Protein AF-A0A349B1U9-F1 (afdb_monomer_lite)

pLDDT: mean 84.01, std 14.99, range [30.47, 98.0]

Radius of gyration: 27.76 Å; chains: 1; bounding box: 74×57×78 Å

Foldseek 3Di:
DQVVQDDPPPDPDGDDDDDDDPQQVVQVVQCVVCVVPPVSNVVDDGDDDDPPDDDDDPVNVVCVVPPDPDDDDDPDADDVLNLLVLLVAQAESVVSQCCVLVVDPHPPVVSVVRVVLSVLQVVVCVVVVQKDAAPAADPRHHRIDGDVVVSVVRNQQFPPLVLLVVVLVVDDLVDPCSLVVSLQLLLQGHDDLVVLQVLQLVLVLVVLLVVCVVVVHDPVVSVVVSVPTGADFPPPPVSVVSVVVVCVVVVSCPPDGTDGHQPLVVCVVVVDALVRSCVVSVVPVCSVVSLVRLVSSLVSLVPRNDPVSCDPVNVVSSVVSVVSSCVVPVPVVLVVVCVVVPPPDDSVVVVVVVVPDD

Secondary structure (DSSP, 8-state):
-GGGSS-TTT-SS-----PPPHHHHHHHHHHHHTTT-HHHHHT-PPPPPPTTPPP--HHHHHHHHHSPPPP--------HHHHHHHHHSSS-HHHHHHHHHHSSSS-HHHHHHHHHHHHHHHHHHHHTTSEEE-SS--TTS-SEEE-HHHHHHHTTS-TTHHHHHHHGGGS-TTSTTHHHHHHHHHHHHSPP-HHHHHHHHHHHHHHHHHHHHHTT--HHHHHHHHHH-----TTHHHHHHHHHHHHHH-GGGTT-------SHHHHHHTT--HHHHHHHHT-GGGHHHHHHHHHHHHHHHHHHS-GGG--HHHHHHHHHHHHHHHHH-HHHHHHHHHHHTTS---HHHHHHHTTS--

Sequence (358 aa):
MAGRAGRAGYDTAGLVIALAPEHVAENETAQAKAADDPKKKKKLKKSQPPKGFVHYDEETFTKLQEAKPEPLESSFRMTPGMLMQLLDRPGDAWAHGRSLLLDSHEPRSRQRRHVRSTIGLYKALRTAGVVRLLDEPDKYGRFVEVDHELQDDFALNQLLAPFLLHAVPLLDRDDEGYPYAVLALVEAVVDNPFPILMAQKDKLKDEAMAEMKAAGVEYEQRIEELDKIQYPQPMREQIYDVFDIWRVANPWIGDRNIAPKGVVRDLWDRAMDFPAFVRHYGIKRSEGLLLRYLSDVYKTMLRTVPDEAKTPEVIELQDWLGAVIRATDSSLLDEWTAMLAGGDADPASLAREVAEDP

Structure (mmCIF, N/CA/C/O backbone):
data_AF-A0A349B1U9-F1
#
_entry.id   AF-A0A349B1U9-F1
#
loop_
_atom_site.group_PDB
_atom_site.id
_atom_site.type_symbol
_atom_site.label_atom_id
_atom_site.label_alt_id
_atom_site.label_comp_id
_atom_site.label_asym_id
_atom_site.label_entity_id
_atom_site.label_seq_id
_atom_site.pdbx_PDB_ins_code
_atom_site.Cartn_x
_atom_site.Cartn_y
_atom_site.Cartn_z
_atom_site.occupancy
_atom_site.B_iso_or_equiv
_atom_site.auth_seq_id
_atom_site.auth_comp_id
_atom_site.auth_asym_id
_atom_site.auth_atom_id
_atom_site.pdbx_PDB_model_num
ATOM 1 N N . MET A 1 1 ? 6.152 2.882 27.186 1.00 74.06 1 MET A N 1
ATOM 2 C CA . MET A 1 1 ? 5.513 4.187 27.491 1.00 74.06 1 MET A CA 1
ATOM 3 C C . MET A 1 1 ? 5.651 4.559 28.968 1.00 74.06 1 MET A C 1
ATOM 5 O O . MET A 1 1 ? 6.282 5.568 29.248 1.00 74.06 1 MET A O 1
ATOM 9 N N . ALA A 1 2 ? 5.163 3.733 29.902 1.00 85.25 2 ALA A N 1
ATOM 10 C CA . ALA A 1 2 ? 5.177 4.012 31.348 1.00 85.25 2 ALA A CA 1
ATOM 11 C C . ALA A 1 2 ? 6.568 4.268 31.975 1.00 85.25 2 ALA A C 1
ATOM 13 O O . ALA A 1 2 ? 6.684 5.057 32.905 1.00 85.25 2 ALA A O 1
ATOM 14 N N . GLY A 1 3 ? 7.642 3.682 31.430 1.00 84.81 3 GLY A N 1
ATOM 15 C CA . GLY A 1 3 ? 9.009 3.863 31.949 1.00 84.81 3 GLY A CA 1
ATOM 16 C C . GLY A 1 3 ? 9.569 5.294 31.889 1.00 84.81 3 GLY A C 1
ATOM 17 O O . GLY A 1 3 ? 10.641 5.539 32.424 1.00 84.81 3 GLY A O 1
ATOM 18 N N . ARG A 1 4 ? 8.867 6.244 31.254 1.00 89.69 4 ARG A N 1
ATOM 19 C CA . ARG A 1 4 ? 9.257 7.667 31.191 1.00 89.69 4 ARG A CA 1
ATOM 20 C C . ARG A 1 4 ? 8.632 8.535 32.294 1.00 89.69 4 ARG A C 1
ATOM 22 O O . ARG A 1 4 ? 8.833 9.742 32.283 1.00 89.69 4 ARG A O 1
ATOM 29 N N . ALA A 1 5 ? 7.853 7.953 33.209 1.00 91.06 5 ALA A N 1
ATOM 30 C CA . ALA A 1 5 ? 7.069 8.709 34.190 1.00 91.06 5 ALA A CA 1
ATOM 31 C C . ALA A 1 5 ? 7.891 9.361 35.319 1.00 91.06 5 ALA A C 1
ATOM 33 O O . ALA A 1 5 ? 7.385 10.257 35.986 1.00 91.06 5 ALA A O 1
ATOM 34 N N . GLY A 1 6 ? 9.128 8.919 35.562 1.00 89.31 6 GLY A N 1
ATOM 35 C CA . GLY A 1 6 ? 10.003 9.497 36.586 1.00 89.31 6 GLY A CA 1
ATOM 36 C C . GLY A 1 6 ? 11.032 10.460 35.998 1.00 89.31 6 GLY A C 1
ATOM 37 O O . GLY A 1 6 ? 11.686 10.131 35.006 1.00 89.31 6 GLY A O 1
ATOM 38 N N . ARG A 1 7 ? 11.223 11.628 36.627 1.00 89.56 7 ARG A N 1
ATOM 39 C CA . ARG A 1 7 ? 12.297 12.568 36.268 1.00 89.56 7 ARG A CA 1
ATOM 40 C C . ARG A 1 7 ? 13.526 12.335 37.138 1.00 89.56 7 ARG A C 1
ATOM 42 O O . ARG A 1 7 ? 13.505 12.569 38.348 1.00 89.56 7 ARG A O 1
ATOM 49 N N . ALA A 1 8 ? 14.612 11.902 36.500 1.00 90.69 8 ALA A N 1
ATOM 50 C CA . ALA A 1 8 ? 15.884 11.654 37.168 1.00 90.69 8 ALA A CA 1
ATOM 51 C C . ALA A 1 8 ? 16.385 12.918 37.892 1.00 90.69 8 ALA A C 1
ATOM 53 O O . ALA A 1 8 ? 16.492 13.982 37.287 1.00 90.69 8 ALA A O 1
ATOM 54 N N . GLY A 1 9 ? 16.679 12.793 39.189 1.00 91.50 9 GLY A N 1
ATOM 55 C CA . GLY A 1 9 ? 17.189 13.883 40.029 1.00 91.50 9 GLY A CA 1
ATOM 56 C C . GLY A 1 9 ? 16.131 14.801 40.656 1.00 91.50 9 GLY A C 1
ATOM 57 O O . GLY A 1 9 ? 16.501 15.636 41.475 1.00 91.50 9 GLY A O 1
ATOM 58 N N . TYR A 1 10 ? 14.845 14.640 40.324 1.00 90.56 10 TYR A N 1
ATOM 59 C CA . TYR A 1 10 ? 13.757 15.476 40.858 1.00 90.56 10 TYR A CA 1
ATOM 60 C C . TYR A 1 10 ? 12.684 14.671 41.591 1.00 90.56 10 TYR A C 1
ATOM 62 O O . TYR A 1 10 ? 12.229 15.090 42.653 1.00 90.56 10 TYR A O 1
ATOM 70 N N . ASP A 1 11 ? 12.285 13.523 41.039 1.00 93.38 11 ASP A N 1
ATOM 71 C CA . ASP A 1 11 ? 11.199 12.717 41.592 1.00 93.38 11 ASP A CA 1
ATOM 72 C C . ASP A 1 11 ? 11.752 11.492 42.337 1.00 93.38 11 ASP A C 1
ATOM 74 O O . ASP A 1 11 ? 12.676 10.826 41.869 1.00 93.38 11 ASP A O 1
ATOM 78 N N . THR A 1 12 ? 11.157 11.160 43.486 1.00 91.44 12 THR A N 1
ATOM 79 C CA . THR A 1 12 ? 11.456 9.919 44.227 1.00 91.44 12 THR A CA 1
ATOM 80 C C . THR A 1 12 ? 10.737 8.702 43.642 1.00 91.44 12 THR A C 1
ATOM 82 O O . THR A 1 12 ? 11.201 7.576 43.809 1.00 91.44 12 THR A O 1
ATOM 85 N N . ALA A 1 13 ? 9.623 8.921 42.938 1.00 91.44 13 ALA A N 1
ATOM 86 C CA . ALA A 1 13 ? 8.872 7.912 42.201 1.00 91.44 13 ALA A CA 1
ATOM 87 C C . ALA A 1 13 ? 8.126 8.555 41.019 1.00 91.44 13 ALA A C 1
ATOM 89 O O . ALA A 1 13 ? 7.675 9.696 41.110 1.00 91.44 13 ALA A O 1
ATOM 90 N N . GLY A 1 14 ? 7.973 7.816 39.917 1.00 91.44 14 GLY A N 1
ATOM 91 C CA . GLY A 1 14 ? 7.120 8.213 38.794 1.00 91.44 14 GLY A CA 1
ATOM 92 C C . GLY A 1 14 ? 5.694 7.697 38.983 1.00 91.44 14 GLY A C 1
ATOM 93 O O . GLY A 1 14 ? 5.504 6.509 39.239 1.00 91.44 14 GLY A O 1
ATOM 94 N N . LEU A 1 15 ? 4.693 8.568 38.843 1.00 92.56 15 LEU A N 1
ATOM 95 C CA . LEU A 1 15 ? 3.284 8.177 38.915 1.00 92.56 15 LEU A CA 1
ATOM 96 C C . LEU A 1 15 ? 2.789 7.734 37.534 1.00 92.56 15 LEU A C 1
ATOM 98 O O . LEU A 1 15 ? 2.825 8.502 36.575 1.00 92.56 15 LEU A O 1
ATOM 102 N N . VAL A 1 16 ? 2.286 6.504 37.448 1.00 91.62 16 VAL A N 1
ATOM 103 C CA . VAL A 1 16 ? 1.634 5.963 36.252 1.00 91.62 16 VAL A CA 1
ATOM 104 C C . VAL A 1 16 ? 0.198 5.627 36.617 1.00 91.62 16 VAL A C 1
ATOM 106 O O . VAL A 1 16 ? -0.042 4.884 37.564 1.00 91.62 16 VAL A O 1
ATOM 109 N N . ILE A 1 17 ? -0.752 6.179 35.867 1.00 91.31 17 ILE A N 1
ATOM 110 C CA . ILE A 1 17 ? -2.181 5.935 36.062 1.00 91.31 17 ILE A CA 1
ATOM 111 C C . ILE A 1 17 ? -2.688 5.158 34.851 1.00 91.31 17 ILE A C 1
ATOM 113 O O . ILE A 1 17 ? -2.579 5.631 33.720 1.00 91.31 17 ILE A O 1
ATOM 117 N N . ALA A 1 18 ? -3.243 3.974 35.095 1.00 89.31 18 ALA A N 1
ATOM 118 C CA . ALA A 1 18 ? -4.001 3.213 34.112 1.00 89.31 18 ALA A CA 1
ATOM 119 C C . ALA A 1 18 ? -5.480 3.288 34.492 1.00 89.31 18 ALA A C 1
ATOM 121 O O . ALA A 1 18 ? -5.854 2.943 35.611 1.00 89.31 18 ALA A O 1
ATOM 122 N N . LEU A 1 19 ? -6.312 3.785 33.580 1.00 90.44 19 LEU A N 1
ATOM 123 C CA . LEU A 1 19 ? -7.743 3.935 33.820 1.00 90.44 19 LEU A CA 1
ATOM 124 C C . LEU A 1 19 ? -8.481 2.670 33.385 1.00 90.44 19 LEU A C 1
ATOM 126 O O . LEU A 1 19 ? -8.192 2.107 32.328 1.00 90.44 19 LEU A O 1
ATOM 130 N N . ALA A 1 20 ? -9.449 2.243 34.194 1.00 88.12 20 ALA A N 1
ATOM 131 C CA . ALA A 1 20 ? -10.397 1.217 33.787 1.00 88.12 20 ALA A CA 1
ATOM 132 C C . ALA A 1 20 ? -11.318 1.761 32.678 1.00 88.12 20 ALA A C 1
ATOM 134 O O . ALA A 1 20 ? -11.654 2.950 32.691 1.00 88.12 20 ALA A O 1
ATOM 135 N N . PRO A 1 21 ? -11.770 0.919 31.733 1.00 89.38 21 PRO A N 1
ATOM 136 C CA . PRO A 1 21 ? -12.794 1.318 30.779 1.00 89.38 21 PRO A CA 1
ATOM 137 C C . PRO A 1 21 ? -14.095 1.674 31.494 1.00 89.38 21 PRO A C 1
ATOM 139 O O . PRO A 1 21 ? -14.478 1.004 32.455 1.00 89.38 21 PRO A O 1
ATOM 142 N N . GLU A 1 22 ? -14.819 2.664 30.973 1.00 87.56 22 GLU A N 1
ATOM 143 C CA . GLU A 1 22 ? -16.076 3.139 31.569 1.00 87.56 22 GLU A CA 1
ATOM 144 C C . GLU A 1 22 ? -17.072 1.999 31.810 1.00 87.56 22 GLU A C 1
ATOM 146 O O . GLU A 1 22 ? -17.556 1.830 32.925 1.00 87.56 22 GLU A O 1
ATOM 151 N N . HIS A 1 23 ? -17.297 1.139 30.810 1.00 86.31 23 HIS A N 1
ATOM 152 C CA . HIS A 1 23 ? -18.225 0.012 30.936 1.00 86.31 23 HIS A CA 1
ATOM 153 C C . HIS A 1 23 ? -17.803 -0.997 32.020 1.00 86.31 23 HIS A C 1
ATOM 155 O O . HIS A 1 23 ? -18.666 -1.593 32.662 1.00 86.31 23 HIS A O 1
ATOM 161 N N . VAL A 1 24 ? -16.500 -1.194 32.258 1.00 85.81 24 VAL A N 1
ATOM 162 C CA . VAL A 1 24 ? -15.998 -2.076 33.327 1.00 85.81 24 VAL A CA 1
ATOM 163 C C . VAL A 1 24 ? -16.246 -1.432 34.690 1.00 85.81 24 VAL A C 1
ATOM 165 O O . VAL A 1 24 ? -16.861 -2.060 35.550 1.00 85.81 24 VAL A O 1
ATOM 168 N N . ALA A 1 25 ? -15.880 -0.158 34.853 1.00 86.06 25 ALA A N 1
ATOM 169 C CA . ALA A 1 25 ? -16.084 0.588 36.095 1.00 86.06 25 ALA A CA 1
ATOM 170 C C . ALA A 1 25 ? -17.577 0.714 36.470 1.00 86.06 25 ALA A C 1
ATOM 172 O O . ALA A 1 25 ? -17.963 0.531 37.631 1.00 86.06 25 ALA A O 1
ATOM 173 N N . GLU A 1 26 ? -18.444 0.974 35.487 1.00 86.38 26 GLU A N 1
ATOM 174 C CA . GLU A 1 26 ? -19.901 0.985 35.656 1.00 86.38 26 GLU A CA 1
ATOM 175 C C . GLU A 1 26 ? -20.423 -0.381 36.107 1.00 86.38 26 GLU A C 1
ATOM 177 O O . GLU A 1 26 ? -21.229 -0.468 37.039 1.00 86.38 26 GLU A O 1
ATOM 182 N N . ASN A 1 27 ? -19.944 -1.457 35.475 1.00 86.75 27 ASN A N 1
ATOM 183 C CA . ASN A 1 27 ? -20.344 -2.823 35.791 1.00 86.75 27 ASN A CA 1
ATOM 184 C C . ASN A 1 27 ? -19.909 -3.247 37.196 1.00 86.75 27 ASN A C 1
ATOM 186 O O . ASN A 1 27 ? -20.700 -3.878 37.898 1.00 86.75 27 ASN A O 1
ATOM 190 N N . GLU A 1 28 ? -18.694 -2.904 37.619 1.00 85.19 28 GLU A N 1
ATOM 191 C CA . GLU A 1 28 ? -18.197 -3.172 38.973 1.00 85.19 28 GLU A CA 1
ATOM 192 C C . GLU A 1 28 ? -18.989 -2.396 40.022 1.00 85.19 28 GLU A C 1
ATOM 194 O O . GLU A 1 28 ? -19.463 -2.975 41.001 1.00 85.19 28 GLU A O 1
ATOM 199 N N . THR A 1 29 ? -19.242 -1.108 39.777 1.00 85.56 29 THR A N 1
ATOM 200 C CA . THR A 1 29 ? -20.049 -0.269 40.674 1.00 85.56 29 THR A CA 1
ATOM 201 C C . THR A 1 29 ? -21.474 -0.812 40.810 1.00 85.56 29 THR A C 1
ATOM 203 O O . THR A 1 29 ? -22.033 -0.874 41.909 1.00 85.56 29 THR A O 1
ATOM 206 N N . ALA A 1 30 ? -22.082 -1.220 39.695 1.00 84.25 30 ALA A N 1
ATOM 207 C CA . ALA A 1 30 ? -23.423 -1.788 39.669 1.00 84.25 30 ALA A CA 1
ATOM 208 C C . ALA A 1 30 ? -23.482 -3.155 40.378 1.00 84.25 30 ALA A C 1
ATOM 210 O O . ALA A 1 30 ? -24.450 -3.438 41.088 1.00 84.25 30 ALA A O 1
ATOM 211 N N . GLN A 1 31 ? -22.439 -3.980 40.244 1.00 83.88 31 GLN A N 1
ATOM 212 C CA . GLN A 1 31 ? -22.320 -5.259 40.947 1.00 83.88 31 GLN A CA 1
ATOM 213 C C . GLN A 1 31 ? -22.112 -5.084 42.452 1.00 83.88 31 GLN A C 1
ATOM 215 O O . GLN A 1 31 ? -22.787 -5.767 43.221 1.00 83.88 31 GLN A O 1
ATOM 220 N N . ALA A 1 32 ? -21.254 -4.154 42.879 1.00 84.31 32 ALA A N 1
ATOM 221 C CA . ALA A 1 32 ? -21.026 -3.849 44.291 1.00 84.31 32 ALA A CA 1
ATOM 222 C C . ALA A 1 32 ? -22.321 -3.383 44.978 1.00 84.31 32 ALA A C 1
ATOM 224 O O . ALA A 1 32 ? -22.673 -3.876 46.045 1.00 84.31 32 ALA A O 1
ATOM 225 N N . LYS A 1 33 ? -23.105 -2.521 44.315 1.00 81.50 33 LYS A N 1
ATOM 226 C CA . LYS A 1 33 ? -24.422 -2.070 44.810 1.00 81.50 33 LYS A CA 1
ATOM 227 C C . LYS A 1 33 ? -25.483 -3.176 44.861 1.00 81.50 33 LYS A C 1
ATOM 229 O O . LYS A 1 33 ? -26.468 -3.046 45.584 1.00 81.50 33 LYS A O 1
ATOM 234 N N . ALA A 1 34 ? -25.325 -4.233 44.068 1.00 79.56 34 ALA A N 1
ATOM 235 C CA . ALA A 1 34 ? -26.245 -5.367 44.009 1.00 79.56 34 ALA A CA 1
ATOM 236 C C . ALA A 1 34 ? -25.761 -6.586 44.816 1.00 79.56 34 ALA A C 1
ATOM 238 O O . ALA A 1 34 ? -26.437 -7.616 44.805 1.00 79.56 34 ALA A O 1
ATOM 239 N N . ALA A 1 35 ? -24.610 -6.494 45.493 1.00 73.44 35 ALA A N 1
ATOM 240 C CA . ALA A 1 35 ? -23.984 -7.615 46.190 1.00 73.44 35 ALA A CA 1
ATOM 241 C C . ALA A 1 35 ? -24.839 -8.154 47.351 1.00 73.44 35 ALA A C 1
ATOM 243 O O . ALA A 1 35 ? -24.892 -9.370 47.535 1.00 73.44 35 ALA A O 1
ATOM 244 N N . ASP A 1 36 ? -25.570 -7.275 48.043 1.00 75.88 36 ASP A N 1
ATOM 245 C CA . ASP A 1 36 ? -26.401 -7.620 49.207 1.00 75.88 36 ASP A CA 1
ATOM 246 C C . ASP A 1 36 ? -27.789 -8.192 48.850 1.00 75.88 36 ASP A C 1
ATOM 248 O O . ASP A 1 36 ? -28.507 -8.668 49.729 1.00 75.88 36 ASP A O 1
ATOM 252 N N . ASP A 1 37 ? -28.197 -8.179 47.571 1.00 75.25 37 ASP A N 1
ATOM 253 C CA . ASP A 1 37 ? -29.519 -8.656 47.135 1.00 75.25 37 ASP A CA 1
ATOM 254 C C . ASP A 1 37 ? -29.417 -9.645 45.948 1.00 75.25 37 ASP A C 1
ATOM 256 O O . ASP A 1 37 ? -29.239 -9.239 44.789 1.00 75.25 37 ASP A O 1
ATOM 260 N N . PRO A 1 38 ? -29.614 -10.959 46.190 1.00 72.81 38 PRO A N 1
ATOM 261 C CA . PRO A 1 38 ? -29.537 -12.001 45.164 1.00 72.81 38 PRO A CA 1
ATOM 262 C C . PRO A 1 38 ? -30.495 -11.792 43.982 1.00 72.81 38 PRO A C 1
ATOM 264 O O . PRO A 1 38 ? -30.204 -12.224 42.861 1.00 72.81 38 PRO A O 1
ATOM 267 N N . LYS A 1 39 ? -31.643 -11.128 44.200 1.00 72.25 39 LYS A N 1
ATOM 268 C CA . LYS A 1 39 ? -32.619 -10.840 43.137 1.00 72.25 39 LYS A CA 1
ATOM 269 C C . LYS A 1 39 ? -32.166 -9.675 42.259 1.00 72.25 39 LYS A C 1
ATOM 271 O O . LYS A 1 39 ? -32.385 -9.728 41.048 1.00 72.25 39 LYS A O 1
ATOM 276 N N . LYS A 1 40 ? -31.511 -8.658 42.831 1.00 67.12 40 LYS A N 1
ATOM 277 C CA . LYS A 1 40 ? -30.912 -7.550 42.062 1.00 67.12 40 LYS A CA 1
ATOM 278 C C . LYS A 1 40 ? -29.700 -8.015 41.268 1.00 67.12 40 LYS A C 1
ATOM 280 O O . LYS A 1 40 ? -29.569 -7.643 40.106 1.00 67.12 40 LYS A O 1
ATOM 285 N N . LYS A 1 41 ? -28.888 -8.910 41.836 1.00 67.44 41 LYS A N 1
ATOM 286 C CA . LYS A 1 41 ? -27.722 -9.491 41.157 1.00 67.44 41 LYS A CA 1
ATOM 287 C C . LYS A 1 41 ? -28.103 -10.258 39.884 1.00 67.44 41 LYS A C 1
ATOM 289 O O . LYS A 1 41 ? -27.446 -10.101 38.861 1.00 67.44 41 LYS A O 1
ATOM 294 N N . LYS A 1 42 ? -29.210 -11.018 39.902 1.00 69.06 42 LYS A N 1
ATOM 295 C CA . LYS A 1 42 ? -29.731 -11.729 38.713 1.00 69.06 42 LYS A CA 1
ATOM 296 C C . LYS A 1 42 ? -30.336 -10.820 37.636 1.00 69.06 42 LYS A C 1
ATOM 298 O O . LYS A 1 42 ? -30.427 -11.243 36.490 1.00 69.06 42 LYS A O 1
ATOM 303 N N . LYS A 1 43 ? -30.778 -9.608 37.987 1.00 73.44 43 LYS A N 1
ATOM 304 C CA . LYS A 1 43 ? -31.408 -8.653 37.054 1.00 73.44 43 LYS A CA 1
ATOM 305 C C . LYS A 1 43 ? -30.452 -7.569 36.548 1.00 73.44 43 LYS A C 1
ATOM 307 O O . LYS A 1 43 ? -30.882 -6.682 35.813 1.00 73.44 43 LYS A O 1
ATOM 312 N N . LEU A 1 44 ? -29.181 -7.611 36.943 1.00 75.06 44 LEU A N 1
ATOM 313 C CA . LEU A 1 44 ? -28.209 -6.590 36.582 1.00 75.06 44 LEU A CA 1
ATOM 314 C C . LEU A 1 44 ? -27.857 -6.688 35.092 1.00 75.06 44 LEU A C 1
ATOM 316 O O . LEU A 1 44 ? -27.269 -7.672 34.643 1.00 75.06 44 LEU A O 1
ATOM 320 N N . LYS A 1 45 ? -28.209 -5.660 34.319 1.00 77.62 45 LYS A N 1
ATOM 321 C CA . LYS A 1 45 ? -27.823 -5.555 32.911 1.00 77.62 45 LYS A CA 1
ATOM 322 C C . LYS A 1 45 ? -26.434 -4.926 32.832 1.00 77.62 45 LYS A C 1
ATOM 324 O O . LYS A 1 45 ? -26.264 -3.786 33.252 1.00 77.62 45 LYS A O 1
ATOM 329 N N . LYS A 1 46 ? -25.457 -5.672 32.312 1.00 81.00 46 LYS A N 1
ATOM 330 C CA . LYS A 1 46 ? -24.088 -5.176 32.139 1.00 81.00 46 LYS A CA 1
ATOM 331 C C . LYS A 1 46 ? -24.016 -4.169 30.987 1.00 81.00 46 LYS A C 1
ATOM 333 O O . LYS A 1 46 ? -24.531 -4.450 29.901 1.00 81.00 46 LYS A O 1
ATOM 338 N N . SER A 1 47 ? -23.363 -3.038 31.239 1.00 83.00 47 SER A N 1
ATOM 339 C CA . SER A 1 47 ? -22.905 -2.085 30.230 1.00 83.00 47 SER A CA 1
ATOM 340 C C . SER A 1 47 ? -21.973 -2.813 29.260 1.00 83.00 47 SER A C 1
ATOM 342 O O . SER A 1 47 ? -21.132 -3.613 29.686 1.00 83.00 47 SER A O 1
ATOM 344 N N . GLN A 1 48 ? -22.194 -2.618 27.962 1.00 83.62 48 GLN A N 1
ATOM 345 C CA . GLN A 1 48 ? -21.455 -3.298 26.899 1.00 83.62 48 GLN A CA 1
ATOM 346 C C . GLN A 1 48 ? -20.355 -2.380 26.364 1.00 83.62 48 GLN A C 1
ATOM 348 O O . GLN A 1 48 ? -20.554 -1.164 26.319 1.00 83.62 48 GLN A O 1
ATOM 353 N N . PRO A 1 49 ? -19.215 -2.937 25.928 1.00 85.44 49 PRO A N 1
ATOM 354 C CA . PRO A 1 49 ? -18.178 -2.144 25.292 1.00 85.44 49 PRO A CA 1
ATOM 355 C C . PRO A 1 49 ? -18.679 -1.509 23.977 1.00 85.44 49 PRO A C 1
ATOM 357 O O . PRO A 1 49 ? -19.551 -2.075 23.307 1.00 85.44 49 PRO A O 1
ATOM 360 N N . PRO A 1 50 ? -18.117 -0.357 23.565 1.00 85.12 50 PRO A N 1
ATOM 361 C CA . PRO A 1 50 ? -18.348 0.210 22.238 1.00 85.12 50 PRO A CA 1
ATOM 362 C C . PRO A 1 50 ? -18.007 -0.783 21.115 1.00 85.12 50 PRO A C 1
ATOM 364 O O . PRO A 1 50 ? -17.153 -1.659 21.273 1.00 85.12 50 PRO A O 1
ATOM 367 N N . LYS A 1 51 ? -18.635 -0.635 19.941 1.00 73.94 51 LYS A N 1
ATOM 368 C CA . LYS A 1 51 ? -18.281 -1.451 18.766 1.00 73.94 51 LYS A CA 1
ATOM 369 C C . LYS A 1 51 ? -16.807 -1.244 18.394 1.00 73.94 51 LYS A C 1
ATOM 371 O O . LYS A 1 51 ? -16.351 -0.109 18.315 1.00 73.94 51 LYS A O 1
ATOM 376 N N . GLY A 1 52 ? -16.084 -2.342 18.154 1.00 77.56 52 GLY A N 1
ATOM 377 C CA . GLY A 1 52 ? -14.656 -2.319 17.809 1.00 77.56 52 GLY A CA 1
ATOM 378 C C . GLY A 1 52 ? -13.708 -2.093 18.995 1.00 77.56 52 GLY A C 1
ATOM 379 O O . GLY A 1 52 ? -12.514 -1.895 18.782 1.00 77.56 52 GLY A O 1
ATOM 380 N N . PHE A 1 53 ? -14.207 -2.114 20.236 1.00 82.44 53 PHE A N 1
ATOM 381 C CA . PHE A 1 53 ? -13.369 -1.972 21.424 1.00 82.44 53 PHE A CA 1
ATOM 382 C C . PHE A 1 53 ? -12.423 -3.171 21.580 1.00 82.44 53 PHE A C 1
ATOM 384 O O . PHE A 1 53 ? -12.860 -4.322 21.628 1.00 82.44 53 PHE A O 1
ATOM 391 N N . VAL A 1 54 ? -11.123 -2.894 21.687 1.00 81.50 54 VAL A N 1
ATOM 392 C CA . VAL A 1 54 ? -10.122 -3.912 22.017 1.00 81.50 54 VAL A CA 1
ATOM 393 C C . VAL A 1 54 ? -10.294 -4.283 23.483 1.00 81.50 54 VAL A C 1
ATOM 395 O O . VAL A 1 54 ? -10.220 -3.414 24.348 1.00 81.50 54 VAL A O 1
ATOM 398 N N . HIS A 1 55 ? -10.534 -5.565 23.755 1.00 84.19 55 HIS A N 1
ATOM 399 C CA . HIS A 1 55 ? -10.762 -6.060 25.108 1.00 84.19 55 HIS A CA 1
ATOM 400 C C . HIS A 1 55 ? -9.637 -5.638 26.066 1.00 84.19 55 HIS A C 1
ATOM 402 O O . HIS A 1 55 ? -8.460 -5.888 25.803 1.00 84.19 55 HIS A O 1
ATOM 408 N N . TYR A 1 56 ? -10.016 -5.016 27.180 1.00 85.06 56 TYR A N 1
ATOM 409 C CA . TYR A 1 56 ? -9.112 -4.590 28.240 1.00 85.06 56 TYR A CA 1
ATOM 410 C C . TYR A 1 56 ? -9.860 -4.625 29.572 1.00 85.06 56 TYR A C 1
ATOM 412 O O . TYR A 1 56 ? -10.896 -3.983 29.730 1.00 85.06 56 TYR A O 1
ATOM 420 N N . ASP A 1 57 ? -9.326 -5.382 30.517 1.00 86.69 57 ASP A N 1
ATOM 421 C CA . ASP A 1 57 ? -9.831 -5.566 31.873 1.00 86.69 57 ASP A CA 1
ATOM 422 C C . ASP A 1 57 ? -8.651 -5.741 32.842 1.00 86.69 57 ASP A C 1
ATOM 424 O O . ASP A 1 57 ? -7.486 -5.664 32.439 1.00 86.69 57 ASP A O 1
ATOM 428 N N . GLU A 1 58 ? -8.940 -5.961 34.125 1.00 86.88 58 GLU A N 1
ATOM 429 C CA . GLU A 1 58 ? -7.909 -6.156 35.149 1.00 86.88 58 GLU A CA 1
ATOM 430 C C . GLU A 1 58 ? -6.993 -7.347 34.825 1.00 86.88 58 GLU A C 1
ATOM 432 O O . GLU A 1 58 ? -5.775 -7.236 34.939 1.00 86.88 58 GLU A O 1
ATOM 437 N N . GLU A 1 59 ? -7.546 -8.461 34.335 1.00 87.56 59 GLU A N 1
ATOM 438 C CA . GLU A 1 59 ? -6.755 -9.645 33.984 1.00 87.56 59 GLU A CA 1
ATOM 439 C C . GLU A 1 59 ? -5.786 -9.357 32.827 1.00 87.56 59 GLU A C 1
ATOM 441 O O . GLU A 1 59 ? -4.606 -9.718 32.879 1.00 87.56 59 GLU A O 1
ATOM 446 N N . THR A 1 60 ? -6.262 -8.669 31.787 1.00 88.31 60 THR A N 1
ATOM 447 C CA . THR A 1 60 ? -5.439 -8.232 30.655 1.00 88.31 60 THR A CA 1
ATOM 448 C C . THR A 1 60 ? -4.363 -7.250 31.117 1.00 88.31 60 THR A C 1
ATOM 450 O O . THR A 1 60 ? -3.215 -7.343 30.684 1.00 88.31 60 THR A O 1
ATOM 453 N N . PHE A 1 61 ? -4.700 -6.330 32.022 1.00 91.00 61 PHE A N 1
ATOM 454 C CA . PHE A 1 61 ? -3.753 -5.365 32.571 1.00 91.00 61 PHE A CA 1
ATOM 455 C C . PHE A 1 61 ? -2.644 -6.037 33.388 1.00 91.00 61 PHE A C 1
ATOM 457 O O . PHE A 1 61 ? -1.470 -5.748 33.155 1.00 91.00 61 PHE A O 1
ATOM 464 N N . THR A 1 62 ? -2.984 -6.978 34.273 1.00 91.69 62 THR A N 1
ATOM 465 C CA . THR A 1 62 ? -1.999 -7.762 35.035 1.00 91.69 62 THR A CA 1
ATOM 466 C C . THR A 1 62 ? -1.085 -8.544 34.099 1.00 91.69 62 THR A C 1
ATOM 468 O O . THR A 1 62 ? 0.136 -8.472 34.229 1.00 91.69 62 THR A O 1
ATOM 471 N N . LYS A 1 63 ? -1.646 -9.191 33.067 1.00 90.81 63 LYS A N 1
ATOM 472 C CA . LYS A 1 63 ? -0.852 -9.866 32.029 1.00 90.81 63 LYS A CA 1
ATOM 473 C C . LYS A 1 63 ? 0.128 -8.918 31.340 1.00 90.81 63 LYS A C 1
ATOM 475 O O . LYS A 1 63 ? 1.272 -9.298 31.133 1.00 90.81 63 LYS A O 1
ATOM 480 N N . LEU A 1 64 ? -0.283 -7.695 31.003 1.00 89.75 64 LEU A N 1
ATOM 481 C CA . LEU A 1 64 ? 0.592 -6.706 30.359 1.00 89.75 64 LEU A CA 1
ATOM 482 C C . LEU A 1 64 ? 1.710 -6.195 31.281 1.00 89.75 64 LEU A C 1
ATOM 484 O O . LEU A 1 64 ? 2.780 -5.848 30.786 1.00 89.75 64 LEU A O 1
ATOM 488 N N . GLN A 1 65 ? 1.481 -6.140 32.596 1.00 90.75 65 GLN A N 1
ATOM 489 C CA . GLN A 1 65 ? 2.517 -5.771 33.566 1.00 90.75 65 GLN A CA 1
ATOM 490 C C . GLN A 1 65 ? 3.536 -6.889 33.792 1.00 90.75 65 GLN A C 1
ATOM 492 O O . GLN A 1 65 ? 4.732 -6.622 33.895 1.00 90.75 65 GLN A O 1
ATOM 497 N N . GLU A 1 66 ? 3.058 -8.130 33.893 1.00 93.12 66 GLU A N 1
ATOM 498 C CA . GLU A 1 66 ? 3.878 -9.298 34.227 1.00 93.12 66 GLU A CA 1
ATOM 499 C C . GLU A 1 66 ? 4.526 -9.952 33.001 1.00 93.12 66 GLU A C 1
ATOM 501 O O . GLU A 1 66 ? 5.467 -10.741 33.138 1.00 93.12 66 GLU A O 1
ATOM 506 N N . ALA A 1 67 ? 4.033 -9.645 31.797 1.00 93.00 67 ALA A N 1
ATOM 507 C CA . ALA A 1 67 ? 4.568 -10.177 30.556 1.00 93.00 67 ALA A CA 1
ATOM 508 C C . ALA A 1 67 ? 6.066 -9.887 30.439 1.00 93.00 67 ALA A C 1
ATOM 510 O O . ALA A 1 67 ? 6.542 -8.760 30.604 1.00 93.00 67 ALA A O 1
ATOM 511 N N . LYS A 1 68 ? 6.824 -10.930 30.093 1.00 92.62 68 LYS A N 1
ATOM 512 C CA . LYS A 1 68 ? 8.232 -10.762 29.745 1.00 92.62 68 LYS A CA 1
ATOM 513 C C . LYS A 1 68 ? 8.320 -9.908 28.477 1.00 92.62 68 LYS A C 1
ATOM 515 O O . LYS A 1 68 ? 7.589 -10.199 27.529 1.00 92.62 68 LYS A O 1
ATOM 520 N N . PRO A 1 69 ? 9.212 -8.902 28.434 1.00 91.44 69 PRO A N 1
ATOM 521 C CA . PRO A 1 69 ? 9.475 -8.162 27.210 1.00 91.44 69 PRO A CA 1
ATOM 522 C C . PRO A 1 69 ? 9.792 -9.108 26.052 1.00 91.44 69 PRO A C 1
ATOM 524 O O . PRO A 1 69 ? 10.488 -10.112 26.235 1.00 91.44 69 PRO A O 1
ATOM 527 N N . GLU A 1 70 ? 9.273 -8.780 24.874 1.00 89.88 70 GLU A N 1
ATOM 528 C CA . GLU A 1 70 ? 9.494 -9.576 23.672 1.00 89.88 70 GLU A CA 1
ATOM 529 C C . GLU A 1 70 ? 10.992 -9.636 23.331 1.00 89.88 70 GLU A C 1
ATOM 531 O O . GLU A 1 70 ? 11.704 -8.631 23.466 1.00 89.88 70 GLU A O 1
ATOM 536 N N . PRO A 1 71 ? 11.504 -10.807 22.912 1.00 90.00 71 PRO A N 1
ATOM 537 C CA . PRO A 1 71 ? 12.883 -10.921 22.473 1.00 90.00 71 PRO A CA 1
ATOM 538 C C . PRO A 1 71 ? 13.092 -10.133 21.178 1.00 90.00 71 PRO A C 1
ATOM 540 O O . PRO A 1 71 ? 12.197 -10.010 20.344 1.00 90.00 71 PRO A O 1
ATOM 543 N N . LEU A 1 72 ? 14.311 -9.633 20.979 1.00 91.00 72 LEU A N 1
ATOM 544 C CA . LEU A 1 72 ? 14.678 -9.015 19.711 1.00 91.00 72 LEU A CA 1
ATOM 545 C C . LEU A 1 72 ? 14.782 -10.094 18.633 1.00 91.00 72 LEU A C 1
ATOM 547 O O . LEU A 1 72 ? 15.693 -10.923 18.655 1.00 91.00 72 LEU A O 1
ATOM 551 N N . GLU A 1 73 ? 13.864 -10.061 17.675 1.00 89.12 73 GLU A N 1
ATOM 552 C CA . GLU A 1 73 ? 13.929 -10.900 16.487 1.00 89.12 73 GLU A CA 1
ATOM 553 C C . GLU A 1 73 ? 14.477 -10.115 15.296 1.00 89.12 73 GLU A C 1
ATOM 555 O O . GLU A 1 73 ? 14.149 -8.947 15.080 1.00 89.12 73 GLU A O 1
ATOM 560 N N . SER A 1 74 ? 15.314 -10.771 14.488 1.00 91.31 74 SER A N 1
ATOM 561 C CA . SER A 1 74 ? 15.730 -10.194 13.213 1.00 91.31 74 SER A CA 1
ATOM 562 C C . SER A 1 74 ? 14.527 -10.093 12.275 1.00 91.31 74 SER A C 1
ATOM 564 O O . SER A 1 74 ? 13.784 -11.062 12.101 1.00 91.31 74 SER A O 1
ATOM 566 N N . SER A 1 75 ? 14.347 -8.919 11.676 1.00 86.00 75 SER A N 1
ATOM 567 C CA . SER A 1 75 ? 13.370 -8.635 10.622 1.00 86.00 75 SER A CA 1
ATOM 568 C C . SER A 1 75 ? 14.053 -8.432 9.264 1.00 86.00 75 SER A C 1
ATOM 570 O O . SER A 1 75 ? 13.502 -7.772 8.380 1.00 86.00 75 SER A O 1
ATOM 572 N N . PHE A 1 76 ? 15.268 -8.972 9.099 1.00 88.94 76 PHE A N 1
ATOM 573 C CA . PHE A 1 76 ? 16.085 -8.744 7.916 1.00 88.94 76 PHE A CA 1
ATOM 574 C C . PHE A 1 76 ? 15.388 -9.272 6.660 1.00 88.94 76 PHE A C 1
ATOM 576 O O . PHE A 1 76 ? 14.830 -10.370 6.620 1.00 88.94 76 PHE A O 1
ATOM 583 N N . ARG A 1 77 ? 15.421 -8.471 5.595 1.00 80.94 77 ARG A N 1
ATOM 584 C CA . ARG A 1 77 ? 14.885 -8.839 4.285 1.00 80.94 77 ARG A CA 1
ATOM 585 C C . ARG A 1 77 ? 15.805 -8.285 3.215 1.00 80.94 77 ARG A C 1
ATOM 587 O O . ARG A 1 77 ? 16.010 -7.079 3.152 1.00 80.94 77 ARG A O 1
ATOM 594 N N . MET A 1 78 ? 16.308 -9.162 2.347 1.00 78.44 78 MET A N 1
ATOM 595 C CA . MET A 1 78 ? 16.962 -8.716 1.122 1.00 78.44 78 MET A CA 1
ATOM 596 C C . MET A 1 78 ? 15.906 -8.082 0.219 1.00 78.44 78 MET A C 1
ATOM 598 O O . MET A 1 78 ? 15.003 -8.772 -0.265 1.00 78.44 78 MET A O 1
ATOM 602 N N . THR A 1 79 ? 16.010 -6.774 0.010 1.00 72.44 79 THR A N 1
ATOM 603 C CA . THR A 1 79 ? 15.201 -6.076 -0.984 1.00 72.44 79 THR A CA 1
ATOM 604 C C . THR A 1 79 ? 15.957 -6.005 -2.309 1.00 72.44 79 THR A C 1
ATOM 606 O O . THR A 1 79 ? 17.182 -6.107 -2.341 1.00 72.44 79 THR A O 1
ATOM 609 N N . PRO A 1 80 ? 15.254 -5.816 -3.426 1.00 68.31 80 PRO A N 1
ATOM 610 C CA . PRO A 1 80 ? 15.927 -5.656 -4.707 1.00 68.31 80 PRO A CA 1
ATOM 611 C C . PRO A 1 80 ? 16.730 -4.378 -4.835 1.00 68.31 80 PRO A C 1
ATOM 613 O O . PRO A 1 80 ? 17.846 -4.461 -5.319 1.00 68.31 80 PRO A O 1
ATOM 616 N N . GLY A 1 81 ? 16.261 -3.254 -4.288 1.00 70.94 81 GLY A N 1
ATOM 617 C CA . GLY A 1 81 ? 17.093 -2.053 -4.175 1.00 70.94 81 GLY A CA 1
ATOM 618 C C . GLY A 1 81 ? 18.392 -2.317 -3.403 1.00 70.94 81 GLY A C 1
ATOM 619 O O . GLY A 1 81 ? 19.460 -1.915 -3.853 1.00 70.94 81 GLY A O 1
ATOM 620 N N . MET A 1 82 ? 18.336 -3.081 -2.302 1.00 80.06 82 MET A N 1
ATOM 621 C CA . MET A 1 82 ? 19.547 -3.509 -1.588 1.00 80.06 82 MET A CA 1
ATOM 622 C C . MET A 1 82 ? 20.450 -4.386 -2.454 1.00 80.06 82 MET A C 1
ATOM 624 O O . MET A 1 82 ? 21.661 -4.198 -2.426 1.00 80.06 82 MET A O 1
ATOM 628 N N . LEU A 1 83 ? 19.892 -5.329 -3.222 1.00 83.94 83 LEU A N 1
ATOM 629 C CA . LEU A 1 83 ? 20.687 -6.135 -4.145 1.00 83.94 83 LEU A CA 1
ATOM 630 C C . LEU A 1 83 ? 21.345 -5.258 -5.218 1.00 83.94 83 LEU A C 1
ATOM 632 O O . LEU A 1 83 ? 22.533 -5.422 -5.449 1.00 83.94 83 LEU A O 1
ATOM 636 N N . MET A 1 84 ? 20.625 -4.311 -5.820 1.00 79.88 84 MET A N 1
ATOM 637 C CA . MET A 1 84 ? 21.183 -3.395 -6.822 1.00 79.88 84 MET A CA 1
ATOM 638 C C . MET A 1 84 ? 22.344 -2.581 -6.246 1.00 79.88 84 MET A C 1
ATOM 640 O O . MET A 1 84 ? 23.431 -2.595 -6.809 1.00 79.88 84 MET A O 1
ATOM 644 N N . GLN A 1 85 ? 22.166 -1.983 -5.064 1.00 83.06 85 GLN A N 1
ATOM 645 C CA . GLN A 1 85 ? 23.240 -1.265 -4.362 1.00 83.06 85 GLN A CA 1
ATOM 646 C C . GLN A 1 85 ? 24.442 -2.169 -4.045 1.00 83.06 85 GLN A C 1
ATOM 648 O O . GLN A 1 85 ? 25.589 -1.729 -4.061 1.00 83.06 85 GLN A O 1
ATOM 653 N N . LEU A 1 86 ? 24.190 -3.443 -3.740 1.00 89.25 86 LEU A N 1
ATOM 654 C CA . LEU A 1 86 ? 25.233 -4.422 -3.449 1.00 89.25 86 LEU A CA 1
ATOM 655 C C . LEU A 1 86 ? 26.025 -4.824 -4.698 1.00 89.25 86 LEU A C 1
ATOM 657 O O . LEU A 1 86 ? 27.227 -5.061 -4.591 1.00 89.25 86 LEU A O 1
ATOM 661 N N . LEU A 1 87 ? 25.345 -4.920 -5.845 1.00 88.12 87 LEU A N 1
ATOM 662 C CA . LEU A 1 87 ? 25.943 -5.200 -7.151 1.00 88.12 87 LEU A CA 1
ATOM 663 C C . LEU A 1 87 ? 26.736 -3.993 -7.670 1.00 88.12 87 LEU A C 1
ATOM 665 O O . LEU A 1 87 ? 27.805 -4.175 -8.240 1.00 88.12 87 LEU A O 1
ATOM 669 N N . ASP A 1 88 ? 26.244 -2.779 -7.419 1.00 86.69 88 ASP A N 1
ATOM 670 C CA . ASP A 1 88 ? 26.869 -1.526 -7.854 1.00 86.69 88 ASP A CA 1
ATOM 671 C C . ASP A 1 88 ? 28.096 -1.132 -7.002 1.00 86.69 88 ASP A C 1
ATOM 673 O O . ASP A 1 88 ? 28.949 -0.341 -7.416 1.00 86.69 88 ASP A O 1
ATOM 677 N N . ARG A 1 89 ? 28.237 -1.727 -5.810 1.00 90.25 89 ARG A N 1
ATOM 678 C CA . ARG A 1 89 ? 29.360 -1.488 -4.895 1.00 90.25 89 ARG A CA 1
ATOM 679 C C . ARG A 1 89 ? 30.702 -1.930 -5.514 1.00 90.25 89 ARG A C 1
ATOM 681 O O . ARG A 1 89 ? 30.808 -3.081 -5.934 1.00 90.25 89 ARG A O 1
ATOM 688 N N . PRO A 1 90 ? 31.766 -1.097 -5.464 1.00 92.06 90 PRO A N 1
ATOM 689 C CA . PRO A 1 90 ? 33.102 -1.467 -5.941 1.00 92.06 90 PRO A CA 1
ATOM 690 C C . PRO A 1 90 ? 33.631 -2.766 -5.319 1.00 92.06 90 PRO A C 1
ATOM 692 O O . PRO A 1 90 ? 33.588 -2.919 -4.096 1.00 92.06 90 PRO A O 1
ATOM 695 N N . GLY A 1 91 ? 34.180 -3.659 -6.147 1.00 90.12 91 GLY A N 1
ATOM 696 C CA . GLY A 1 91 ? 34.736 -4.954 -5.749 1.00 90.12 91 GLY A CA 1
ATOM 697 C C . GLY A 1 91 ? 33.833 -6.160 -6.041 1.00 90.12 91 GLY A C 1
ATOM 698 O O . GLY A 1 91 ? 32.929 -6.113 -6.873 1.00 90.12 91 GLY A O 1
ATOM 699 N N . ASP A 1 92 ? 34.097 -7.272 -5.350 1.00 89.38 92 ASP A N 1
ATOM 700 C CA . ASP A 1 92 ? 33.405 -8.543 -5.587 1.00 89.38 92 ASP A CA 1
ATOM 701 C C . ASP A 1 92 ? 32.000 -8.566 -4.955 1.00 89.38 92 ASP A C 1
ATOM 703 O O . ASP A 1 92 ? 31.820 -8.789 -3.751 1.00 89.38 92 ASP A O 1
ATOM 707 N N . ALA A 1 93 ? 30.986 -8.397 -5.804 1.00 89.31 93 ALA A N 1
ATOM 708 C CA . ALA A 1 93 ? 29.578 -8.450 -5.430 1.00 89.31 93 ALA A CA 1
ATOM 709 C C . ALA A 1 93 ? 29.165 -9.777 -4.762 1.00 89.31 93 ALA A C 1
ATOM 711 O O . ALA A 1 93 ? 28.298 -9.784 -3.880 1.00 89.31 93 ALA A O 1
ATOM 712 N N . TRP A 1 94 ? 29.793 -10.904 -5.121 1.00 88.25 94 TRP A N 1
ATOM 713 C CA . TRP A 1 94 ? 29.514 -12.191 -4.484 1.00 88.25 94 TRP A CA 1
ATOM 714 C C . TRP A 1 94 ? 30.005 -12.211 -3.038 1.00 88.25 94 TRP A C 1
ATOM 716 O O . TRP A 1 94 ? 29.266 -12.625 -2.139 1.00 88.25 94 TRP A O 1
ATOM 726 N N . ALA A 1 95 ? 31.224 -11.725 -2.791 1.00 91.31 95 ALA A N 1
ATOM 727 C CA . ALA A 1 95 ? 31.765 -11.602 -1.442 1.00 91.31 95 ALA A CA 1
ATOM 728 C C . ALA A 1 95 ? 30.894 -10.682 -0.570 1.00 91.31 95 ALA A C 1
ATOM 730 O O . ALA A 1 95 ? 30.565 -11.043 0.566 1.00 91.31 95 ALA A O 1
ATOM 731 N N . HIS A 1 96 ? 30.445 -9.546 -1.118 1.00 92.69 96 HIS A N 1
ATOM 732 C CA . HIS A 1 96 ? 29.531 -8.633 -0.429 1.00 92.69 96 HIS A CA 1
ATOM 733 C C . HIS A 1 96 ? 28.198 -9.304 -0.073 1.00 92.69 96 HIS A C 1
ATOM 735 O O . HIS A 1 96 ? 27.769 -9.260 1.083 1.00 92.69 96 HIS A O 1
ATOM 741 N N . GLY A 1 97 ? 27.564 -9.974 -1.042 1.00 92.50 97 GLY A N 1
ATOM 742 C CA . GLY A 1 97 ? 26.313 -10.705 -0.834 1.00 92.50 97 GLY A CA 1
ATOM 743 C C . GLY A 1 97 ? 26.441 -11.822 0.186 1.00 92.50 97 GLY A C 1
ATOM 744 O O . GLY A 1 97 ? 25.585 -11.968 1.061 1.00 92.50 97 GLY A O 1
ATOM 745 N N . ARG A 1 98 ? 27.537 -12.579 0.127 1.00 93.00 98 ARG A N 1
ATOM 746 C CA . ARG A 1 98 ? 27.820 -13.648 1.081 1.00 93.00 98 ARG A CA 1
ATOM 747 C C . ARG A 1 98 ? 27.935 -13.111 2.504 1.00 93.00 98 ARG A C 1
ATOM 749 O O . ARG A 1 98 ? 27.307 -13.688 3.387 1.00 93.00 98 ARG A O 1
ATOM 756 N N . SER A 1 99 ? 28.703 -12.043 2.720 1.00 93.50 99 SER A N 1
ATOM 757 C CA . SER A 1 99 ? 28.856 -11.455 4.056 1.00 93.50 99 SER A CA 1
ATOM 758 C C . SER A 1 99 ? 27.521 -10.922 4.580 1.00 93.50 99 SER A C 1
ATOM 760 O O . SER A 1 99 ? 27.067 -11.344 5.639 1.00 93.50 99 SER A O 1
ATOM 762 N N . LEU A 1 100 ? 26.805 -10.114 3.790 1.00 94.06 100 LEU A N 1
ATOM 763 C CA . LEU A 1 100 ? 25.525 -9.534 4.209 1.00 94.06 100 LEU A CA 1
ATOM 764 C C . LEU A 1 100 ? 24.479 -10.599 4.583 1.00 94.06 100 LEU A C 1
ATOM 766 O O . LEU A 1 100 ? 23.747 -10.447 5.560 1.00 94.06 100 LEU A O 1
ATOM 770 N N . LEU A 1 101 ? 24.396 -11.686 3.813 1.00 94.50 101 LEU A N 1
ATOM 771 C CA . LEU A 1 101 ? 23.388 -12.725 4.021 1.00 94.50 101 LEU A CA 1
ATOM 772 C C . LEU A 1 101 ? 23.756 -13.702 5.142 1.00 94.50 101 LEU A C 1
ATOM 774 O O . LEU A 1 101 ? 22.879 -14.107 5.909 1.00 94.50 101 LEU A O 1
ATOM 778 N N . LEU A 1 102 ? 25.024 -14.111 5.231 1.00 94.38 102 LEU A N 1
ATOM 779 C CA . LEU A 1 102 ? 25.454 -15.175 6.146 1.00 94.38 102 LEU A CA 1
ATOM 780 C C . LEU A 1 102 ? 25.913 -14.667 7.514 1.00 94.38 102 LEU A C 1
ATOM 782 O O . LEU A 1 102 ? 25.840 -15.440 8.472 1.00 94.38 102 LEU A O 1
ATOM 786 N N . ASP A 1 103 ? 26.313 -13.399 7.609 1.00 93.88 103 ASP A N 1
ATOM 787 C CA . ASP A 1 103 ? 26.714 -12.755 8.865 1.00 93.88 103 ASP A CA 1
ATOM 788 C C . ASP A 1 103 ? 25.530 -12.017 9.533 1.00 93.88 103 ASP A C 1
ATOM 790 O O . ASP A 1 103 ? 25.690 -11.330 10.541 1.00 93.88 103 ASP A O 1
ATOM 794 N N . SER A 1 104 ? 24.315 -12.168 8.988 1.00 91.00 104 SER A N 1
ATOM 795 C CA . SER A 1 104 ? 23.078 -11.625 9.559 1.00 91.00 104 SER A CA 1
ATOM 796 C C . SER A 1 104 ? 22.647 -12.361 10.837 1.00 91.00 104 SER A C 1
ATOM 798 O O . SER A 1 104 ? 22.907 -13.553 11.011 1.00 91.00 104 SER A O 1
ATOM 800 N N . HIS A 1 105 ? 21.890 -11.675 11.703 1.00 93.44 105 HIS A N 1
ATOM 801 C CA . HIS A 1 105 ? 21.310 -12.228 12.943 1.00 93.44 105 HIS A CA 1
ATOM 802 C C . HIS A 1 105 ? 20.125 -13.186 12.701 1.00 93.44 105 HIS A C 1
ATOM 804 O O . HIS A 1 105 ? 19.413 -13.573 13.628 1.00 93.44 105 HIS A O 1
ATOM 810 N N . GLU A 1 106 ? 19.885 -13.554 11.446 1.00 93.75 106 GLU A N 1
ATOM 811 C CA . GLU A 1 106 ? 18.862 -14.505 11.042 1.00 93.75 106 GLU A CA 1
ATOM 812 C C . GLU A 1 106 ? 19.263 -15.940 11.437 1.00 93.75 106 GLU A C 1
ATOM 814 O O . GLU A 1 106 ? 20.423 -16.333 11.273 1.00 93.75 106 GLU A O 1
ATOM 819 N N . PRO A 1 107 ? 18.329 -16.791 11.899 1.00 92.94 107 PRO A N 1
ATOM 820 C CA . PRO A 1 107 ? 18.607 -18.208 12.082 1.00 92.94 107 PRO A CA 1
ATOM 821 C C . PRO A 1 107 ? 18.983 -18.862 10.747 1.00 92.94 107 PRO A C 1
ATOM 823 O O . PRO A 1 107 ? 18.523 -18.463 9.674 1.00 92.94 107 PRO A O 1
ATOM 826 N N . ARG A 1 108 ? 19.775 -19.941 10.803 1.00 93.75 108 ARG A N 1
ATOM 827 C CA . ARG A 1 108 ? 20.313 -20.622 9.607 1.00 93.75 108 ARG A CA 1
ATOM 828 C C . ARG A 1 108 ? 19.256 -20.995 8.562 1.00 93.75 108 ARG A C 1
ATOM 830 O O . ARG A 1 108 ? 19.543 -20.946 7.367 1.00 93.75 108 ARG A O 1
ATOM 837 N N . SER A 1 109 ? 18.046 -21.364 8.982 1.00 93.19 109 SER A N 1
ATOM 838 C CA . SER A 1 109 ? 16.934 -21.662 8.071 1.00 93.19 109 SER A CA 1
ATOM 839 C C . SER A 1 109 ? 16.501 -20.434 7.259 1.00 93.19 109 SER A C 1
ATOM 841 O O . SER A 1 109 ? 16.339 -20.538 6.041 1.00 93.19 109 SER A O 1
ATOM 843 N N . ARG A 1 110 ? 16.380 -19.265 7.901 1.00 90.75 110 ARG A N 1
ATOM 844 C CA . ARG A 1 110 ? 16.036 -17.996 7.247 1.00 90.75 110 ARG A CA 1
ATOM 845 C C . ARG A 1 110 ? 17.184 -17.465 6.392 1.00 90.75 110 ARG A C 1
ATOM 847 O O . ARG A 1 110 ? 16.937 -17.113 5.243 1.00 90.75 110 ARG A O 1
ATOM 854 N N . GLN A 1 111 ? 18.436 -17.556 6.850 1.00 94.62 111 GLN A N 1
ATOM 855 C CA . GLN A 1 111 ? 19.611 -17.226 6.023 1.00 94.62 111 GLN A CA 1
ATOM 856 C C . GLN A 1 111 ? 19.611 -17.989 4.689 1.00 94.62 111 GLN A C 1
ATOM 858 O O . GLN A 1 111 ? 19.770 -17.392 3.627 1.00 94.62 111 GLN A O 1
ATOM 863 N N . ARG A 1 112 ? 19.362 -19.308 4.715 1.00 93.12 112 ARG A N 1
ATOM 864 C CA . ARG A 1 112 ? 19.262 -20.127 3.492 1.00 93.12 112 ARG A CA 1
ATOM 865 C C . ARG A 1 112 ? 18.123 -19.672 2.579 1.00 93.12 112 ARG A C 1
ATOM 867 O O . ARG A 1 112 ? 18.299 -19.656 1.361 1.00 93.12 112 ARG A O 1
ATOM 874 N N . ARG A 1 113 ? 16.973 -19.290 3.150 1.00 87.19 113 ARG A N 1
ATOM 875 C CA . ARG A 1 113 ? 15.856 -18.716 2.384 1.00 87.19 113 ARG A CA 1
ATOM 876 C C . ARG A 1 113 ? 16.278 -17.410 1.719 1.00 87.19 113 ARG A C 1
ATOM 878 O O . ARG A 1 113 ? 16.073 -17.288 0.517 1.00 87.19 113 ARG A O 1
ATOM 885 N N . HIS A 1 114 ? 16.924 -16.499 2.449 1.00 89.12 114 HIS A N 1
ATOM 886 C CA . HIS A 1 114 ? 17.428 -15.249 1.884 1.00 89.12 114 HIS A CA 1
ATOM 887 C C . HIS A 1 114 ? 18.425 -15.503 0.756 1.00 89.12 114 HIS A C 1
ATOM 889 O O . HIS A 1 114 ? 18.230 -14.965 -0.321 1.00 89.12 114 HIS A O 1
ATOM 895 N N . VAL A 1 115 ? 19.413 -16.387 0.936 1.00 92.50 115 VAL A N 1
ATOM 896 C CA . VAL A 1 115 ?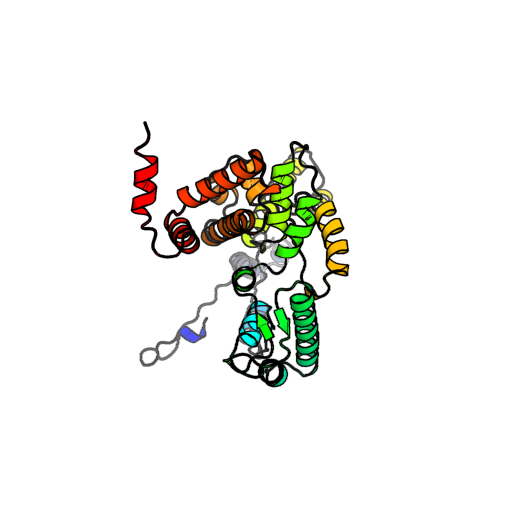 20.366 -16.750 -0.130 1.00 92.50 115 VAL A CA 1
ATOM 897 C C . VAL A 1 115 ? 19.648 -17.247 -1.381 1.00 92.50 115 VAL A C 1
ATOM 899 O O . VAL A 1 115 ? 19.916 -16.762 -2.479 1.00 92.50 115 VAL A O 1
ATOM 902 N N . ARG A 1 116 ? 18.700 -18.179 -1.233 1.00 86.56 116 ARG A N 1
ATOM 903 C CA . ARG A 1 116 ? 17.943 -18.710 -2.372 1.00 86.56 116 ARG A CA 1
ATOM 904 C C . ARG A 1 116 ? 17.132 -17.618 -3.073 1.00 86.56 116 ARG A C 1
ATOM 906 O O . ARG A 1 116 ? 17.147 -17.554 -4.299 1.00 86.56 116 ARG A O 1
ATOM 913 N N . SER A 1 117 ? 16.455 -16.765 -2.306 1.00 78.44 117 SER A N 1
ATOM 914 C CA . SER A 1 117 ? 15.675 -15.643 -2.831 1.00 78.44 117 SER A CA 1
ATOM 915 C C . SER A 1 117 ? 16.555 -14.612 -3.544 1.00 78.44 117 SER A C 1
ATOM 917 O O . SER A 1 117 ? 16.218 -14.208 -4.651 1.00 78.44 117 SER A O 1
ATOM 919 N N . THR A 1 118 ? 17.710 -14.248 -2.979 1.00 86.81 118 THR A N 1
ATOM 920 C CA . THR A 1 118 ? 18.665 -13.309 -3.591 1.00 86.81 118 THR A CA 1
ATOM 921 C C . THR A 1 118 ? 19.225 -13.849 -4.904 1.00 86.81 118 THR A C 1
ATOM 923 O O . THR A 1 118 ? 19.304 -13.115 -5.883 1.00 86.81 118 THR A O 1
ATOM 926 N N . ILE A 1 119 ? 19.566 -15.143 -4.966 1.00 88.38 119 ILE A N 1
ATOM 927 C CA . ILE A 1 119 ? 20.024 -15.779 -6.212 1.00 88.38 119 ILE A CA 1
ATOM 928 C C . ILE A 1 119 ? 18.913 -15.774 -7.268 1.00 88.38 119 ILE A C 1
ATOM 930 O O . ILE A 1 119 ? 19.186 -15.507 -8.437 1.00 88.38 119 ILE A O 1
ATOM 934 N N . GLY A 1 120 ? 17.671 -16.077 -6.876 1.00 77.81 120 GLY A N 1
ATOM 935 C CA . GLY A 1 120 ? 16.519 -16.030 -7.781 1.00 77.81 120 GLY A CA 1
ATOM 936 C C . GLY A 1 120 ? 16.305 -14.635 -8.367 1.00 77.81 120 GLY A C 1
ATOM 937 O O . GLY A 1 120 ? 16.135 -14.492 -9.574 1.00 77.81 120 GLY A O 1
ATOM 938 N N . LEU A 1 121 ? 16.409 -13.615 -7.519 1.00 73.25 121 LEU A N 1
ATOM 939 C CA . LEU A 1 121 ? 16.302 -12.218 -7.909 1.00 73.25 121 LEU A CA 1
ATOM 940 C C . LEU A 1 121 ? 17.425 -11.786 -8.865 1.00 73.25 121 LEU A C 1
ATOM 942 O O . LEU A 1 121 ? 17.135 -11.245 -9.925 1.00 73.25 121 LEU A O 1
ATOM 946 N N . TYR A 1 122 ? 18.689 -12.089 -8.547 1.00 84.50 122 TYR A N 1
ATOM 947 C CA . TYR A 1 122 ? 19.827 -11.797 -9.428 1.00 84.50 122 TYR A CA 1
ATOM 948 C C . TYR A 1 122 ? 19.661 -12.428 -10.817 1.00 84.50 122 TYR A C 1
ATOM 950 O O . TYR A 1 122 ? 19.850 -11.762 -11.834 1.00 84.50 122 TYR A O 1
ATOM 958 N N . LYS A 1 123 ? 19.273 -13.711 -10.875 1.00 80.50 123 LYS A N 1
ATOM 959 C CA . LYS A 1 123 ? 19.078 -14.419 -12.150 1.00 80.50 123 LYS A CA 1
ATOM 960 C C . LYS A 1 123 ? 18.060 -13.728 -13.042 1.00 80.50 123 LYS A C 1
ATOM 962 O O . LYS A 1 123 ? 18.244 -13.710 -14.251 1.00 80.50 123 LYS A O 1
ATOM 967 N N . ALA A 1 124 ? 17.012 -13.171 -12.461 1.00 65.94 124 ALA A N 1
ATOM 968 C CA . ALA A 1 124 ? 15.993 -12.519 -13.251 1.00 65.94 124 ALA A CA 1
ATOM 969 C C . ALA A 1 124 ? 16.283 -11.082 -13.611 1.00 65.94 124 ALA A C 1
ATOM 971 O O . ALA A 1 124 ? 15.945 -10.693 -14.718 1.00 65.94 124 ALA A O 1
ATOM 972 N N . LEU A 1 125 ? 16.935 -10.321 -12.731 1.00 73.75 125 LEU A N 1
ATOM 973 C CA . LEU A 1 125 ? 17.491 -9.032 -13.129 1.00 73.75 125 LEU A CA 1
ATOM 974 C C . LEU A 1 125 ? 18.390 -9.223 -14.357 1.00 73.75 125 LEU A C 1
ATOM 976 O O . LEU A 1 125 ? 18.349 -8.428 -15.289 1.00 73.75 125 LEU A O 1
ATOM 980 N N . ARG A 1 126 ? 19.133 -10.339 -14.403 1.00 80.38 126 ARG A N 1
ATOM 981 C CA . ARG A 1 126 ? 19.938 -10.712 -15.566 1.00 80.38 126 ARG A CA 1
ATOM 982 C C . ARG A 1 126 ? 19.088 -11.073 -16.784 1.00 80.38 126 ARG A C 1
ATOM 984 O O . ARG A 1 126 ? 19.402 -10.641 -17.885 1.00 80.38 126 ARG A O 1
ATOM 991 N N . THR A 1 127 ? 18.025 -11.861 -16.613 1.00 68.69 127 THR A N 1
ATOM 992 C CA . THR A 1 127 ? 17.090 -12.194 -17.706 1.00 68.69 127 THR A CA 1
ATOM 993 C C . THR A 1 127 ? 16.384 -10.958 -18.266 1.00 68.69 127 THR A C 1
ATOM 995 O O . THR A 1 127 ? 16.193 -10.876 -19.473 1.00 68.69 127 THR A O 1
ATOM 998 N N . ALA A 1 128 ? 16.033 -9.998 -17.411 1.00 61.19 128 ALA A N 1
ATOM 999 C CA . ALA A 1 128 ? 15.383 -8.743 -17.775 1.00 61.19 128 ALA A CA 1
ATOM 1000 C C . ALA A 1 128 ? 16.346 -7.710 -18.388 1.00 61.19 128 ALA A C 1
ATOM 1002 O O . ALA A 1 128 ? 15.905 -6.642 -18.789 1.00 61.19 128 ALA A O 1
ATOM 1003 N N . GLY A 1 129 ? 17.651 -8.000 -18.444 1.00 68.94 129 GLY A N 1
ATOM 1004 C CA . GLY A 1 129 ? 18.662 -7.082 -18.975 1.00 68.94 129 GLY A CA 1
ATOM 1005 C C . GLY A 1 129 ? 19.091 -5.965 -18.018 1.00 68.94 129 GLY A C 1
ATOM 1006 O O . GLY A 1 129 ? 20.002 -5.225 -18.359 1.00 68.94 129 GLY A O 1
ATOM 1007 N N . VAL A 1 130 ? 18.512 -5.891 -16.814 1.00 71.19 130 VAL A N 1
ATOM 1008 C CA . VAL A 1 130 ? 18.812 -4.875 -15.783 1.00 71.19 130 VAL A CA 1
ATOM 1009 C C . VAL A 1 130 ? 20.228 -5.029 -15.221 1.00 71.19 130 VAL A C 1
ATOM 1011 O O . VAL A 1 130 ? 20.860 -4.056 -14.817 1.00 71.19 130 VAL A O 1
ATOM 1014 N N . VAL A 1 131 ? 20.733 -6.266 -15.168 1.00 81.94 131 VAL A N 1
ATOM 1015 C CA . VAL A 1 131 ? 22.124 -6.537 -14.784 1.00 81.94 131 VAL A CA 1
ATOM 1016 C C . VAL A 1 131 ? 22.816 -7.396 -15.825 1.00 81.94 131 VAL A C 1
ATOM 1018 O O . VAL A 1 131 ? 22.265 -8.383 -16.321 1.00 81.94 131 VAL A O 1
ATOM 1021 N N . ARG A 1 132 ? 24.067 -7.064 -16.120 1.00 86.62 132 ARG A N 1
ATOM 1022 C CA . ARG A 1 132 ? 24.902 -7.797 -17.066 1.00 86.62 132 ARG A CA 1
ATOM 1023 C C . ARG A 1 132 ? 26.156 -8.288 -16.364 1.00 86.62 132 ARG A C 1
ATOM 1025 O O . ARG A 1 132 ? 26.803 -7.553 -15.632 1.00 86.62 132 ARG A O 1
ATOM 1032 N N . LEU A 1 133 ? 26.494 -9.555 -16.584 1.00 90.50 133 LEU A N 1
ATOM 1033 C CA . LEU A 1 133 ? 27.776 -10.094 -16.140 1.00 90.50 133 LEU A CA 1
ATOM 1034 C C . LEU A 1 133 ? 28.844 -9.690 -17.161 1.00 90.50 133 LEU A C 1
ATOM 1036 O O . LEU A 1 133 ? 28.641 -9.909 -18.355 1.00 90.50 133 LEU A O 1
ATOM 1040 N N . LEU A 1 134 ? 29.941 -9.116 -16.683 1.00 89.19 134 LEU A N 1
ATOM 1041 C CA . LEU A 1 134 ? 31.099 -8.736 -17.483 1.00 89.19 134 LEU A CA 1
ATOM 1042 C C . LEU A 1 134 ? 32.111 -9.888 -17.534 1.00 89.19 134 LEU A C 1
ATOM 1044 O O . LEU A 1 134 ? 32.266 -10.625 -16.556 1.00 89.19 134 LEU A O 1
ATOM 1048 N N . ASP A 1 135 ? 32.812 -10.025 -18.661 1.00 90.12 135 ASP A N 1
ATOM 1049 C CA . ASP A 1 135 ? 33.881 -11.023 -18.821 1.00 90.12 135 ASP A CA 1
ATOM 1050 C C . ASP A 1 135 ? 35.148 -10.637 -18.033 1.00 90.12 135 ASP A C 1
ATOM 1052 O O . ASP A 1 135 ? 35.840 -11.499 -17.490 1.00 90.12 135 ASP A O 1
ATOM 1056 N N . GLU A 1 136 ? 35.414 -9.333 -17.917 1.00 90.94 136 GLU A N 1
ATOM 1057 C CA . GLU A 1 136 ? 36.498 -8.741 -17.129 1.00 90.94 136 GLU A CA 1
ATOM 1058 C C . GLU A 1 136 ? 35.931 -7.705 -16.146 1.00 90.94 136 GLU A C 1
ATOM 1060 O O . GLU A 1 136 ? 34.888 -7.106 -16.424 1.00 90.94 136 GLU A O 1
ATOM 1065 N N . PRO A 1 137 ? 36.578 -7.481 -14.987 1.00 90.56 137 PRO A N 1
ATOM 1066 C CA . PRO A 1 137 ? 36.095 -6.499 -14.033 1.00 90.56 137 PRO A CA 1
ATOM 1067 C C . PRO A 1 137 ? 36.209 -5.083 -14.600 1.00 90.56 137 PRO A C 1
ATOM 1069 O O . PRO A 1 137 ? 37.183 -4.739 -15.271 1.00 90.56 137 PRO A O 1
ATOM 1072 N N . ASP A 1 138 ? 35.243 -4.234 -14.270 1.00 89.06 138 ASP A N 1
ATOM 1073 C CA . ASP A 1 138 ? 35.297 -2.824 -14.635 1.00 89.06 138 ASP A CA 1
ATOM 1074 C C . ASP A 1 138 ? 36.363 -2.041 -13.838 1.00 89.06 138 ASP A C 1
ATOM 1076 O O . ASP A 1 138 ? 37.080 -2.571 -12.982 1.00 89.06 138 ASP A O 1
ATOM 1080 N N . LYS A 1 139 ? 36.443 -0.723 -14.073 1.00 91.12 139 LYS A N 1
ATOM 1081 C CA . LYS A 1 139 ? 37.396 0.175 -13.389 1.00 91.12 139 LYS A CA 1
ATOM 1082 C C . LYS A 1 139 ? 37.249 0.220 -11.858 1.00 91.12 139 LYS A C 1
ATOM 1084 O O . LYS A 1 139 ? 38.140 0.730 -11.184 1.00 91.12 139 LYS A O 1
ATOM 1089 N N . TYR A 1 140 ? 36.146 -0.288 -11.313 1.00 89.25 140 TYR A N 1
ATOM 1090 C CA . TYR A 1 140 ? 35.868 -0.375 -9.881 1.00 89.25 140 TYR A CA 1
ATOM 1091 C C . TYR A 1 140 ? 35.988 -1.811 -9.342 1.00 89.25 140 TYR A C 1
ATOM 1093 O O . TYR A 1 140 ? 35.673 -2.055 -8.176 1.00 89.25 140 TYR A O 1
ATOM 1101 N N . GLY A 1 141 ? 36.453 -2.763 -10.158 1.00 89.06 141 GLY A N 1
ATOM 1102 C CA . GLY A 1 141 ? 36.613 -4.163 -9.773 1.00 89.06 141 GLY A CA 1
ATOM 1103 C C . GLY A 1 141 ? 35.311 -4.968 -9.791 1.00 89.06 141 GLY A C 1
ATOM 1104 O O . GLY A 1 141 ? 35.258 -6.026 -9.164 1.00 89.06 141 GLY A O 1
ATOM 1105 N N . ARG A 1 142 ? 34.257 -4.466 -10.447 1.00 92.31 142 ARG A N 1
ATOM 1106 C CA . ARG A 1 142 ? 32.928 -5.090 -10.481 1.00 92.31 142 ARG A CA 1
ATOM 1107 C C . ARG A 1 142 ? 32.819 -6.018 -11.684 1.00 92.31 142 ARG A C 1
ATOM 1109 O O . ARG A 1 142 ? 33.151 -5.631 -12.797 1.00 92.31 142 ARG A O 1
ATOM 1116 N N . PHE A 1 143 ? 32.304 -7.224 -11.465 1.00 89.50 143 PHE A N 1
ATOM 1117 C CA . PHE A 1 143 ? 31.975 -8.182 -12.534 1.00 89.50 143 PHE A CA 1
ATOM 1118 C C . PHE A 1 143 ? 30.515 -8.096 -12.983 1.00 89.50 143 PHE A C 1
ATOM 1120 O O . PHE A 1 143 ? 30.090 -8.842 -13.860 1.00 89.50 143 PHE A O 1
ATOM 1127 N N . VAL A 1 144 ? 29.728 -7.229 -12.353 1.00 90.00 144 VAL A N 1
ATOM 1128 C CA . VAL A 1 144 ? 28.326 -7.013 -12.689 1.00 90.00 144 VAL A CA 1
ATOM 1129 C C . VAL A 1 144 ? 28.160 -5.541 -13.015 1.00 90.00 144 VAL A C 1
ATOM 1131 O O . VAL A 1 144 ? 28.459 -4.686 -12.188 1.00 90.00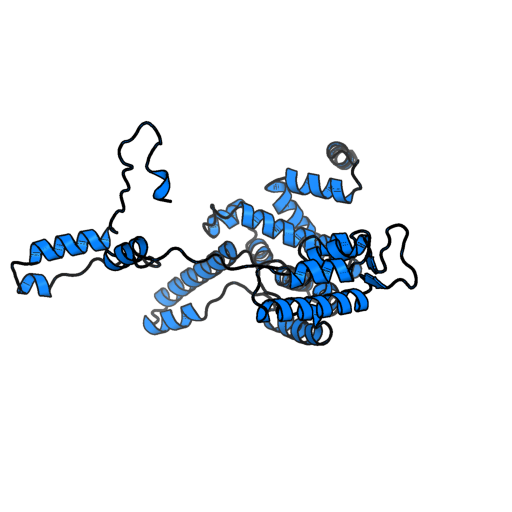 144 VAL A O 1
ATOM 1134 N N . GLU A 1 145 ? 27.698 -5.270 -14.226 1.00 86.38 145 GLU A N 1
ATOM 1135 C CA . GLU A 1 145 ? 27.230 -3.961 -14.650 1.00 86.38 145 GLU A CA 1
ATOM 1136 C C . GLU A 1 145 ? 25.736 -3.864 -14.343 1.00 86.38 145 GLU A C 1
ATOM 1138 O O . GLU A 1 145 ? 24.961 -4.783 -14.630 1.00 86.38 145 GLU A O 1
ATOM 1143 N N . VAL A 1 146 ? 25.356 -2.760 -13.714 1.00 81.56 146 VAL A N 1
ATOM 1144 C CA . VAL A 1 146 ? 23.973 -2.390 -13.444 1.00 81.56 146 VAL A CA 1
ATOM 1145 C C . VAL A 1 146 ? 23.594 -1.317 -14.452 1.00 81.56 146 VAL A C 1
ATOM 1147 O O . VAL A 1 146 ? 24.315 -0.332 -14.591 1.00 81.56 146 VAL A O 1
ATOM 1150 N N . ASP A 1 147 ? 22.472 -1.500 -15.139 1.00 73.50 147 ASP A N 1
ATOM 1151 C CA . ASP A 1 147 ? 21.908 -0.435 -15.958 1.00 73.50 147 ASP A CA 1
ATOM 1152 C C . ASP A 1 147 ? 21.335 0.652 -15.034 1.00 73.50 147 ASP A C 1
ATOM 1154 O O . ASP A 1 147 ? 20.373 0.414 -14.301 1.00 73.50 147 ASP A O 1
ATOM 1158 N N . HIS A 1 148 ? 21.985 1.818 -15.011 1.00 64.31 148 HIS A N 1
ATOM 1159 C CA . HIS A 1 148 ? 21.651 2.907 -14.096 1.00 64.31 148 HIS A CA 1
ATOM 1160 C C . HIS A 1 148 ? 20.325 3.600 -14.443 1.00 64.31 148 HIS A C 1
ATOM 1162 O O . HIS A 1 148 ? 19.652 4.068 -13.528 1.00 64.31 148 HIS A O 1
ATOM 1168 N N . GLU A 1 149 ? 19.912 3.604 -15.716 1.00 56.44 149 GLU A N 1
ATOM 1169 C CA . GLU A 1 149 ? 18.606 4.145 -16.121 1.00 56.44 149 GLU A CA 1
ATOM 1170 C C . GLU A 1 149 ? 17.484 3.263 -15.546 1.00 56.44 149 GLU A C 1
ATOM 1172 O O . GLU A 1 149 ? 16.560 3.758 -14.905 1.00 56.44 149 GLU A O 1
ATOM 1177 N N . LEU A 1 150 ? 17.646 1.936 -15.623 1.00 56.56 150 LEU A N 1
ATOM 1178 C CA . LEU A 1 150 ? 16.727 0.960 -15.016 1.00 56.56 150 LEU A CA 1
ATOM 1179 C C . LEU A 1 150 ? 16.865 0.849 -13.480 1.00 56.56 150 LEU A C 1
ATOM 1181 O O . LEU A 1 150 ? 15.963 0.354 -12.794 1.00 56.56 150 LEU A O 1
ATOM 1185 N N . GLN A 1 151 ? 17.997 1.268 -12.908 1.00 50.41 151 GLN A N 1
ATOM 1186 C CA . GLN A 1 151 ? 18.239 1.258 -11.461 1.00 50.41 151 GLN A CA 1
ATOM 1187 C C . GLN A 1 151 ? 17.388 2.307 -10.739 1.00 50.41 151 GLN A C 1
ATOM 1189 O O . GLN A 1 151 ? 16.839 2.001 -9.672 1.00 50.41 151 GLN A O 1
ATOM 1194 N N . ASP A 1 152 ? 17.253 3.505 -11.310 1.00 49.06 152 ASP A N 1
ATOM 1195 C CA . ASP A 1 152 ? 16.405 4.570 -10.762 1.00 49.06 152 ASP A CA 1
ATOM 1196 C C . ASP A 1 152 ? 14.913 4.183 -10.798 1.00 49.06 152 ASP A C 1
ATOM 1198 O O . ASP A 1 152 ? 14.160 4.515 -9.874 1.00 49.06 152 ASP A O 1
ATOM 1202 N N . ASP A 1 153 ? 14.510 3.362 -11.774 1.00 47.91 153 ASP A N 1
ATOM 1203 C CA . ASP A 1 153 ? 13.172 2.762 -11.862 1.00 47.91 153 ASP A CA 1
ATOM 1204 C C . ASP A 1 153 ? 12.911 1.711 -10.764 1.00 47.91 153 ASP A C 1
ATOM 1206 O O . ASP A 1 153 ? 11.795 1.572 -10.252 1.00 47.91 153 ASP A O 1
ATOM 1210 N N . PHE A 1 154 ? 13.947 0.983 -10.334 1.00 49.72 154 PHE A N 1
ATOM 1211 C CA . PHE A 1 154 ? 13.850 -0.050 -9.293 1.00 49.72 154 PHE A CA 1
ATOM 1212 C C . PHE A 1 154 ? 13.964 0.496 -7.864 1.00 49.72 154 PHE A C 1
ATOM 1214 O O . PHE A 1 154 ? 13.382 -0.075 -6.931 1.00 49.72 154 PHE A O 1
ATOM 1221 N N . ALA A 1 155 ? 14.725 1.578 -7.674 1.00 44.53 155 ALA A N 1
ATOM 1222 C CA . ALA A 1 155 ? 15.003 2.175 -6.368 1.00 44.53 155 ALA A CA 1
ATOM 1223 C C . ALA A 1 155 ? 13.760 2.802 -5.708 1.00 44.53 155 ALA A C 1
ATOM 1225 O O . ALA A 1 155 ? 13.768 3.036 -4.499 1.00 44.53 155 ALA A O 1
ATOM 1226 N N . LEU A 1 156 ? 12.682 3.022 -6.472 1.00 42.69 156 LEU A N 1
ATOM 1227 C CA . LEU A 1 156 ? 11.577 3.900 -6.084 1.00 42.69 156 LEU A CA 1
ATOM 1228 C C . LEU A 1 156 ? 10.185 3.243 -6.006 1.00 42.69 156 LEU A C 1
ATOM 1230 O O . LEU A 1 156 ? 9.209 3.969 -6.118 1.00 42.69 156 LEU A O 1
ATOM 1234 N N . ASN A 1 157 ? 10.086 1.926 -5.732 1.00 46.72 157 ASN A N 1
ATOM 1235 C CA . ASN A 1 157 ? 8.881 1.180 -5.250 1.00 46.72 157 ASN A CA 1
ATOM 1236 C C . ASN A 1 157 ? 8.353 0.020 -6.133 1.00 46.72 157 ASN A C 1
ATOM 1238 O O . ASN A 1 157 ? 7.273 -0.499 -5.862 1.00 46.72 157 ASN A O 1
ATOM 1242 N N . GLN A 1 158 ? 9.061 -0.454 -7.163 1.00 58.59 158 GLN A N 1
ATOM 1243 C CA . GLN A 1 158 ? 8.337 -1.013 -8.318 1.00 58.59 158 GLN A CA 1
ATOM 1244 C C . GLN A 1 158 ? 8.832 -2.356 -8.891 1.00 58.59 158 GLN A C 1
ATOM 1246 O O . GLN A 1 158 ? 8.932 -2.564 -10.090 1.00 58.59 158 GLN A O 1
ATOM 1251 N N . LEU A 1 159 ? 9.018 -3.375 -8.055 1.00 62.91 159 LEU A N 1
ATOM 1252 C CA . LEU A 1 159 ? 9.277 -4.741 -8.566 1.00 62.91 159 LEU A CA 1
ATOM 1253 C C . LEU A 1 159 ? 8.132 -5.350 -9.364 1.00 62.91 159 LEU A C 1
ATOM 1255 O O . LEU A 1 159 ? 8.331 -6.313 -10.096 1.00 62.91 159 LEU A O 1
ATOM 1259 N N . LEU A 1 160 ? 6.930 -4.824 -9.158 1.00 75.19 160 LEU A N 1
ATOM 1260 C CA . LEU A 1 160 ? 5.738 -5.211 -9.893 1.00 75.19 160 LEU A CA 1
ATOM 1261 C C . LEU A 1 160 ? 5.521 -4.299 -11.107 1.00 75.19 160 LEU A C 1
ATOM 1263 O O . LEU A 1 160 ? 4.626 -4.557 -11.889 1.00 75.19 160 LEU A O 1
ATOM 1267 N N . ALA A 1 161 ? 6.337 -3.271 -11.330 1.00 73.12 161 ALA A N 1
ATOM 1268 C CA . ALA A 1 161 ? 6.207 -2.419 -12.509 1.00 73.12 161 ALA A CA 1
ATOM 1269 C C . ALA A 1 161 ? 6.434 -3.133 -13.841 1.00 73.12 161 ALA A C 1
ATOM 1271 O O . ALA A 1 161 ? 5.666 -2.877 -14.766 1.00 73.12 161 ALA A O 1
ATOM 1272 N N . PRO A 1 162 ? 7.369 -4.100 -13.953 1.00 78.75 162 PRO A N 1
ATOM 1273 C CA . PRO A 1 162 ? 7.487 -4.891 -15.173 1.00 78.75 162 PRO A CA 1
ATOM 1274 C C . PRO A 1 162 ? 6.216 -5.681 -15.526 1.00 78.75 162 PRO A C 1
ATOM 1276 O O . PRO A 1 162 ? 6.042 -6.062 -16.681 1.00 78.75 162 PRO A O 1
ATOM 1279 N N . PHE A 1 163 ? 5.302 -5.907 -14.571 1.00 86.88 163 PHE A N 1
ATOM 1280 C CA . PHE A 1 163 ? 3.984 -6.464 -14.878 1.00 86.88 163 PHE A CA 1
ATOM 1281 C C . PHE A 1 163 ? 3.134 -5.493 -15.708 1.00 86.88 163 PHE A C 1
ATOM 1283 O O . PHE A 1 163 ? 2.443 -5.949 -16.612 1.00 86.88 163 PHE A O 1
ATOM 1290 N N . LEU A 1 164 ? 3.218 -4.175 -15.485 1.00 88.19 164 LEU A N 1
ATOM 1291 C CA . LEU A 1 164 ? 2.480 -3.189 -16.286 1.00 88.19 164 LEU A CA 1
ATOM 1292 C C . LEU A 1 164 ? 2.912 -3.209 -17.754 1.00 88.19 164 LEU A C 1
ATOM 1294 O O . LEU A 1 164 ? 2.056 -3.200 -18.634 1.00 88.19 164 LEU A O 1
ATOM 1298 N N . LEU A 1 165 ? 4.216 -3.335 -18.021 1.00 83.50 165 LEU A N 1
ATOM 1299 C CA . LEU A 1 165 ? 4.753 -3.458 -19.384 1.00 83.50 165 LEU A CA 1
ATOM 1300 C C . LEU A 1 165 ? 4.230 -4.701 -20.117 1.00 83.50 165 LEU A C 1
ATOM 1302 O O . LEU A 1 165 ? 4.162 -4.716 -21.341 1.00 83.50 165 LEU A O 1
ATOM 1306 N N . HIS A 1 166 ? 3.857 -5.744 -19.372 1.00 86.44 166 HIS A N 1
ATOM 1307 C CA . HIS A 1 166 ? 3.244 -6.943 -19.929 1.00 86.44 166 HIS A CA 1
ATOM 1308 C C . HIS A 1 166 ? 1.722 -6.829 -20.057 1.00 86.44 166 HIS A C 1
ATOM 1310 O O . HIS A 1 166 ? 1.167 -7.258 -21.063 1.00 86.44 166 HIS A O 1
ATOM 1316 N N . ALA A 1 167 ? 1.049 -6.286 -19.041 1.00 92.75 167 ALA A N 1
ATOM 1317 C CA . ALA A 1 167 ? -0.403 -6.311 -18.928 1.00 92.75 167 ALA A CA 1
ATOM 1318 C C . ALA A 1 167 ? -1.093 -5.197 -19.725 1.00 92.75 167 ALA A C 1
ATOM 1320 O O . ALA A 1 167 ? -2.133 -5.445 -20.326 1.00 92.75 167 ALA A O 1
ATOM 1321 N N . VAL A 1 168 ? -0.521 -3.988 -19.765 1.00 92.12 168 VAL A N 1
ATOM 1322 C CA . VAL A 1 168 ? -1.118 -2.843 -20.475 1.00 92.12 168 VAL A CA 1
ATOM 1323 C C . VAL A 1 168 ? -1.303 -3.124 -21.977 1.00 92.12 168 VAL A C 1
ATOM 1325 O O . VAL A 1 168 ? -2.388 -2.847 -22.481 1.00 92.12 168 VAL A O 1
ATOM 1328 N N . PRO A 1 169 ? -0.341 -3.733 -22.703 1.00 90.12 169 PRO A N 1
ATOM 1329 C CA . PRO A 1 169 ? -0.535 -4.085 -24.114 1.00 90.12 169 PRO A CA 1
ATOM 1330 C C . PRO A 1 169 ? -1.633 -5.123 -24.392 1.00 90.12 169 PRO A C 1
ATOM 1332 O O . PRO A 1 169 ? -1.995 -5.309 -25.549 1.00 90.12 169 PRO A O 1
ATOM 1335 N N . LEU A 1 170 ? -2.130 -5.830 -23.370 1.00 93.75 170 LEU A N 1
ATOM 1336 C CA . LEU A 1 170 ? -3.206 -6.818 -23.513 1.00 93.75 170 LEU A CA 1
ATOM 1337 C C . LEU A 1 170 ? -4.603 -6.191 -23.425 1.00 93.75 170 LEU A C 1
ATOM 1339 O O . LEU A 1 170 ? -5.591 -6.885 -23.660 1.00 93.75 170 LEU A O 1
ATOM 1343 N N . LEU A 1 171 ? -4.693 -4.915 -23.047 1.00 95.56 171 LEU A N 1
ATOM 1344 C CA . LEU A 1 171 ? -5.952 -4.187 -22.982 1.00 95.56 171 LEU A CA 1
ATOM 1345 C C . LEU A 1 171 ? -6.432 -3.796 -24.385 1.00 95.56 171 LEU A C 1
ATOM 1347 O O . LEU A 1 171 ? -5.629 -3.438 -25.249 1.00 95.56 171 LEU A O 1
ATOM 1351 N N . ASP A 1 172 ? -7.749 -3.823 -24.584 1.00 94.12 172 ASP A N 1
ATOM 1352 C CA . ASP A 1 172 ? -8.384 -3.308 -25.795 1.00 94.12 172 ASP A CA 1
ATOM 1353 C C . ASP A 1 172 ? -8.450 -1.778 -25.737 1.00 94.12 172 ASP A C 1
ATOM 1355 O O . ASP A 1 172 ? -9.085 -1.216 -24.847 1.00 94.12 172 ASP A O 1
ATOM 1359 N N . ARG A 1 173 ? -7.761 -1.111 -26.668 1.00 93.31 173 ARG A N 1
ATOM 1360 C CA . ARG A 1 173 ? -7.658 0.355 -26.721 1.00 93.31 173 ARG A CA 1
ATOM 1361 C C . ARG A 1 173 ? -8.917 1.027 -27.255 1.00 93.31 173 ARG A C 1
ATOM 1363 O O . ARG A 1 173 ? -9.086 2.217 -27.017 1.00 93.31 173 ARG A O 1
ATOM 1370 N N . ASP A 1 174 ? -9.763 0.285 -27.964 1.00 92.19 174 ASP A N 1
ATOM 1371 C CA . ASP A 1 174 ? -10.992 0.820 -28.550 1.00 92.19 174 ASP A CA 1
ATOM 1372 C C . ASP A 1 174 ? -12.176 0.766 -27.559 1.00 92.19 174 ASP A C 1
ATOM 1374 O O . ASP A 1 174 ? -13.255 1.286 -27.847 1.00 92.19 174 ASP A O 1
ATOM 1378 N N . ASP A 1 175 ? -11.987 0.154 -26.382 1.00 95.50 175 ASP A N 1
ATOM 1379 C CA . ASP A 1 175 ? -12.991 0.089 -25.319 1.00 95.50 175 ASP A CA 1
ATOM 1380 C C . ASP A 1 175 ? -13.096 1.424 -24.559 1.00 95.50 175 ASP A C 1
ATOM 1382 O O . ASP A 1 175 ? -12.097 1.989 -24.112 1.00 95.50 175 ASP A O 1
ATOM 1386 N N . GLU A 1 176 ? -14.320 1.913 -24.336 1.00 93.50 176 GLU A N 1
ATOM 1387 C CA . GLU A 1 176 ? -14.565 3.166 -23.597 1.00 93.50 176 GLU A CA 1
ATOM 1388 C C . GLU A 1 176 ? -14.021 3.126 -22.154 1.00 93.50 176 GLU A C 1
ATOM 1390 O O . GLU A 1 176 ? -13.700 4.159 -21.564 1.00 93.50 176 GLU A O 1
ATOM 1395 N N . GLY A 1 177 ? -13.901 1.933 -21.565 1.00 95.00 177 GLY A N 1
ATOM 1396 C CA . GLY A 1 177 ? -13.338 1.702 -20.240 1.00 95.00 177 GLY A CA 1
ATOM 1397 C C . GLY A 1 177 ? -11.810 1.622 -20.205 1.00 95.00 177 GLY A C 1
ATOM 1398 O O . GLY A 1 177 ? -11.249 1.478 -19.113 1.00 95.00 177 GLY A O 1
ATOM 1399 N N . TYR A 1 178 ? -11.120 1.737 -21.346 1.00 97.06 178 TYR A N 1
ATOM 1400 C CA . TYR A 1 178 ? -9.667 1.589 -21.449 1.00 97.06 178 TYR A CA 1
ATOM 1401 C C . TYR A 1 178 ? -8.867 2.445 -20.444 1.00 97.06 178 TYR A C 1
ATOM 1403 O O . TYR A 1 178 ? -8.016 1.881 -19.745 1.00 97.06 178 TYR A O 1
ATOM 1411 N N . PRO A 1 179 ? -9.150 3.752 -20.240 1.00 97.38 179 PRO A N 1
ATOM 1412 C CA . PRO A 1 179 ? -8.397 4.566 -19.278 1.00 97.38 179 PRO A CA 1
ATOM 1413 C C . PRO A 1 179 ? -8.494 4.043 -17.846 1.00 97.38 179 PRO A C 1
ATOM 1415 O O . PRO A 1 179 ? -7.546 4.107 -17.060 1.00 97.38 179 PRO A O 1
ATOM 1418 N N . TYR A 1 180 ? -9.646 3.470 -17.508 1.00 97.50 180 TYR A N 1
ATOM 1419 C CA . TYR A 1 180 ? -9.927 2.923 -16.190 1.00 97.50 180 TYR A CA 1
ATOM 1420 C C . TYR A 1 180 ? -9.320 1.538 -16.007 1.00 97.50 180 TYR A C 1
ATOM 1422 O O . TYR A 1 180 ? -8.921 1.195 -14.894 1.00 97.50 180 TYR A O 1
ATOM 1430 N N . ALA A 1 181 ? -9.189 0.775 -17.091 1.00 97.69 181 ALA A N 1
ATOM 1431 C CA . ALA A 1 181 ? -8.454 -0.478 -17.094 1.00 97.69 181 ALA A CA 1
ATOM 1432 C C . ALA A 1 181 ? -6.950 -0.258 -16.889 1.00 97.69 181 ALA A C 1
ATOM 1434 O O . ALA A 1 181 ? -6.331 -0.943 -16.069 1.00 97.69 181 ALA A O 1
ATOM 1435 N N . VAL A 1 182 ? -6.378 0.757 -17.548 1.00 97.50 182 VAL A N 1
ATOM 1436 C CA . VAL A 1 182 ? -4.996 1.193 -17.302 1.00 97.50 182 VAL A CA 1
ATOM 1437 C C . VAL A 1 182 ? -4.830 1.614 -15.840 1.00 97.50 182 VAL A C 1
ATOM 1439 O O . VAL A 1 182 ? -3.930 1.117 -15.161 1.00 97.50 182 VAL A O 1
ATOM 1442 N N . LEU A 1 183 ? -5.726 2.459 -15.315 1.00 97.94 183 LEU A N 1
ATOM 1443 C CA . LEU A 1 183 ? -5.686 2.877 -13.910 1.00 97.94 183 LEU A CA 1
ATOM 1444 C C . LEU A 1 183 ? -5.783 1.689 -12.944 1.00 97.94 183 LEU A C 1
ATOM 1446 O O . LEU A 1 183 ? -5.032 1.637 -11.974 1.00 97.94 183 LEU A O 1
ATOM 1450 N N . ALA A 1 184 ? -6.665 0.722 -13.208 1.00 98.00 184 ALA A N 1
ATOM 1451 C CA . ALA A 1 184 ? -6.831 -0.460 -12.366 1.00 98.00 184 ALA A CA 1
ATOM 1452 C C . ALA A 1 184 ? -5.547 -1.304 -12.298 1.00 98.00 184 ALA A C 1
ATOM 1454 O O . ALA A 1 184 ? -5.165 -1.752 -11.214 1.00 98.00 184 ALA A O 1
ATOM 1455 N N . LEU A 1 185 ? -4.846 -1.476 -13.427 1.00 97.19 185 LEU A N 1
ATOM 1456 C CA . LEU A 1 185 ? -3.535 -2.130 -13.456 1.00 97.19 185 LEU A CA 1
ATOM 1457 C C . LEU A 1 185 ? -2.502 -1.350 -12.636 1.00 97.19 185 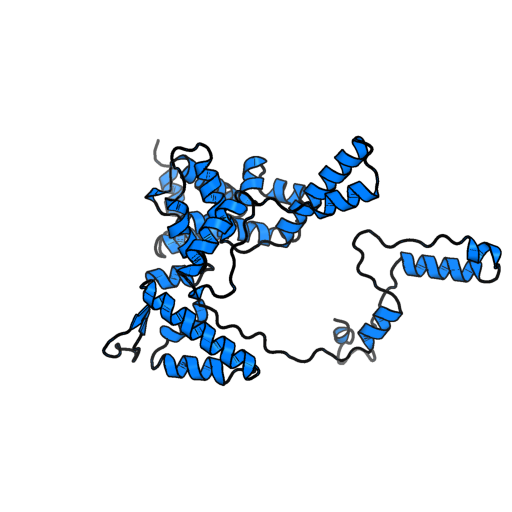LEU A C 1
ATOM 1459 O O . LEU A 1 185 ? -1.786 -1.949 -11.829 1.00 97.19 185 LEU A O 1
ATOM 1463 N N . VAL A 1 186 ? -2.447 -0.024 -12.794 1.00 95.81 186 VAL A N 1
ATOM 1464 C CA . VAL A 1 186 ? -1.527 0.825 -12.026 1.00 95.81 186 VAL A CA 1
ATOM 1465 C C . VAL A 1 186 ? -1.811 0.742 -10.524 1.00 95.81 186 VAL A C 1
ATOM 1467 O O . VAL A 1 186 ? -0.905 0.463 -9.737 1.00 95.81 186 VAL A O 1
ATOM 1470 N N . GLU A 1 187 ? -3.063 0.918 -10.102 1.00 96.25 187 GLU A N 1
ATOM 1471 C CA . GLU A 1 187 ? -3.437 0.805 -8.691 1.00 96.25 187 GLU A CA 1
ATOM 1472 C C . GLU A 1 187 ? -3.155 -0.606 -8.146 1.00 96.25 187 GLU A C 1
ATOM 1474 O O . GLU A 1 187 ? -2.824 -0.749 -6.970 1.00 96.25 187 GLU A O 1
ATOM 1479 N N . ALA A 1 188 ? -3.195 -1.658 -8.973 1.00 95.81 188 ALA A N 1
ATOM 1480 C CA . ALA A 1 188 ? -2.872 -3.014 -8.534 1.00 95.81 188 ALA A CA 1
ATOM 1481 C C . ALA A 1 188 ? -1.394 -3.211 -8.148 1.00 95.81 188 ALA A C 1
ATOM 1483 O O . ALA A 1 188 ? -1.114 -4.019 -7.252 1.00 95.81 188 ALA A O 1
ATOM 1484 N N . VAL A 1 189 ? -0.459 -2.489 -8.781 1.00 92.12 189 VAL A N 1
ATOM 1485 C CA . VAL A 1 189 ? 0.989 -2.620 -8.519 1.00 92.12 189 VAL A CA 1
ATOM 1486 C C . VAL A 1 189 ? 1.513 -1.673 -7.440 1.00 92.12 189 VAL A C 1
ATOM 1488 O O . VAL A 1 189 ? 2.542 -1.969 -6.833 1.00 92.12 189 VAL A O 1
ATOM 1491 N N . VAL A 1 190 ? 0.818 -0.561 -7.179 1.00 90.50 190 VAL A N 1
ATOM 1492 C CA . VAL A 1 190 ? 1.178 0.401 -6.123 1.00 90.50 190 VAL A CA 1
ATOM 1493 C C . VAL A 1 190 ? 0.891 -0.190 -4.736 1.00 90.50 190 VAL A C 1
ATOM 1495 O O . VAL A 1 190 ? -0.013 -1.007 -4.563 1.00 90.50 190 VAL A O 1
ATOM 1498 N N . ASP A 1 191 ? 1.652 0.210 -3.716 1.00 85.38 191 ASP A N 1
ATOM 1499 C CA . ASP A 1 191 ? 1.475 -0.279 -2.345 1.00 85.38 191 ASP A CA 1
ATOM 1500 C C . ASP A 1 191 ? 0.092 0.047 -1.761 1.00 85.38 191 ASP A C 1
ATOM 1502 O O . ASP A 1 191 ? -0.503 1.092 -2.019 1.00 85.38 191 ASP A O 1
ATOM 1506 N N . ASN A 1 192 ? -0.419 -0.843 -0.907 1.00 90.06 192 ASN A N 1
ATOM 1507 C CA . ASN A 1 192 ? -1.739 -0.678 -0.300 1.00 90.06 192 ASN A CA 1
ATOM 1508 C C . ASN A 1 192 ? -1.768 0.451 0.744 1.00 90.06 192 ASN A C 1
ATOM 1510 O O . ASN A 1 192 ? -1.098 0.351 1.780 1.00 90.06 192 ASN A O 1
ATOM 1514 N N . PRO A 1 193 ? -2.642 1.458 0.581 1.00 92.69 193 PRO A N 1
ATOM 1515 C CA . PRO A 1 193 ? -2.884 2.461 1.601 1.00 92.69 193 PRO A CA 1
ATOM 1516 C C . PRO A 1 193 ? -3.915 1.920 2.606 1.00 92.69 193 PRO A C 1
ATOM 1518 O O . PRO A 1 193 ? -5.065 2.352 2.634 1.00 92.69 193 PRO A O 1
ATOM 1521 N N . PHE A 1 194 ? -3.522 0.934 3.424 1.00 93.19 194 PHE A N 1
ATOM 1522 C CA . PHE A 1 194 ? -4.443 0.157 4.275 1.00 93.19 194 PHE A CA 1
ATOM 1523 C C . PHE A 1 194 ? -5.483 0.983 5.058 1.00 93.19 194 PHE A C 1
ATOM 1525 O O . PHE A 1 194 ? -6.656 0.616 4.998 1.00 93.19 194 PHE A O 1
ATOM 1532 N N . PRO A 1 195 ? -5.133 2.088 5.751 1.00 93.69 195 PRO A N 1
ATOM 1533 C CA . PRO A 1 195 ? -6.121 2.919 6.442 1.00 93.69 195 PRO A CA 1
ATOM 1534 C C . PRO A 1 195 ? -7.220 3.477 5.528 1.00 93.69 195 PRO A C 1
ATOM 1536 O O . PRO A 1 195 ? -8.369 3.560 5.949 1.00 93.69 195 PRO A O 1
ATOM 1539 N N . ILE A 1 196 ? -6.888 3.823 4.279 1.00 97.62 196 ILE A N 1
ATOM 1540 C CA . ILE A 1 196 ? -7.853 4.323 3.291 1.00 97.62 196 ILE A CA 1
ATOM 1541 C C . ILE A 1 196 ? -8.739 3.181 2.782 1.00 97.62 196 ILE A C 1
ATOM 1543 O O . ILE A 1 196 ? -9.959 3.318 2.775 1.00 97.62 196 ILE A O 1
ATOM 1547 N N . LEU A 1 197 ? -8.153 2.024 2.454 1.00 97.75 197 LEU A N 1
ATOM 1548 C CA . LEU A 1 197 ? -8.916 0.849 2.005 1.00 97.75 197 LEU A CA 1
ATOM 1549 C C . LEU A 1 197 ? -9.897 0.348 3.074 1.00 97.75 197 LEU A C 1
ATOM 1551 O O . LEU A 1 197 ? -11.020 -0.042 2.760 1.00 97.75 197 LEU A O 1
ATOM 1555 N N . MET A 1 198 ? -9.490 0.359 4.348 1.00 97.19 198 MET A N 1
ATOM 1556 C CA . MET A 1 198 ? -10.389 -0.006 5.445 1.00 97.19 198 MET A CA 1
ATOM 1557 C C . MET A 1 198 ? -11.521 1.012 5.594 1.00 97.19 198 MET A C 1
ATOM 1559 O O . MET A 1 198 ? -12.664 0.600 5.741 1.00 97.19 198 MET A O 1
ATOM 1563 N N . ALA A 1 199 ? -11.245 2.313 5.456 1.00 97.44 199 ALA A N 1
ATOM 1564 C CA . ALA A 1 199 ? -12.291 3.334 5.500 1.00 97.44 199 ALA A CA 1
ATOM 1565 C C . ALA A 1 199 ? -13.303 3.199 4.345 1.00 97.44 199 ALA A C 1
ATOM 1567 O O . ALA A 1 199 ? -14.504 3.340 4.573 1.00 97.44 199 ALA A O 1
ATOM 1568 N N . GLN A 1 200 ? -12.850 2.861 3.130 1.00 97.81 200 GLN A N 1
ATOM 1569 C CA . GLN A 1 200 ? -13.742 2.542 2.006 1.00 97.81 200 GLN A CA 1
ATOM 1570 C C . GLN A 1 200 ? -14.623 1.326 2.311 1.00 97.81 200 GLN A C 1
ATOM 1572 O O . GLN A 1 200 ? -15.837 1.363 2.116 1.00 97.81 200 GLN A O 1
ATOM 1577 N N . LYS A 1 201 ? -14.021 0.254 2.837 1.00 97.38 201 LYS A N 1
ATOM 1578 C CA . LYS A 1 201 ? -14.745 -0.959 3.231 1.00 97.38 201 LYS A CA 1
ATOM 1579 C C . LYS A 1 201 ? -15.777 -0.686 4.328 1.00 97.38 201 LYS A C 1
ATOM 1581 O O . LYS A 1 201 ? -16.901 -1.168 4.224 1.00 97.38 201 LYS A O 1
ATOM 1586 N N . ASP A 1 202 ? -15.411 0.069 5.359 1.00 96.38 202 ASP A N 1
ATOM 1587 C CA . ASP A 1 202 ? -16.305 0.411 6.467 1.00 96.38 202 ASP A CA 1
ATOM 1588 C C . ASP A 1 202 ? -17.491 1.247 5.974 1.00 96.38 202 ASP A C 1
ATOM 1590 O O . ASP A 1 202 ? -18.633 0.963 6.331 1.00 96.38 202 ASP A O 1
ATOM 1594 N N . LYS A 1 203 ? -17.247 2.199 5.065 1.00 95.94 203 LYS A N 1
ATOM 1595 C CA . LYS A 1 203 ? -18.303 2.999 4.438 1.00 95.94 203 LYS A CA 1
ATOM 1596 C C . LYS A 1 203 ? -19.300 2.143 3.652 1.00 95.94 203 LYS A C 1
ATOM 1598 O O . LYS A 1 203 ? -20.504 2.287 3.849 1.00 95.94 203 LYS A O 1
ATOM 1603 N N . LEU A 1 204 ? -18.805 1.218 2.825 1.00 96.25 204 LEU A N 1
ATOM 1604 C CA . LEU A 1 204 ? -19.648 0.275 2.078 1.00 96.25 204 LEU A CA 1
ATOM 1605 C C . LEU A 1 204 ? -20.457 -0.632 3.014 1.00 96.25 204 LEU A C 1
ATOM 1607 O O . LEU A 1 204 ? -21.629 -0.905 2.761 1.00 96.25 204 LEU A O 1
ATOM 1611 N N . LYS A 1 205 ? -19.855 -1.079 4.124 1.00 96.19 205 LYS A N 1
ATOM 1612 C CA . LYS A 1 205 ? -20.568 -1.851 5.152 1.00 96.19 205 LYS A CA 1
ATOM 1613 C C . LYS A 1 205 ? -21.668 -1.031 5.823 1.00 96.19 205 LYS A C 1
ATOM 1615 O O . LYS A 1 205 ? -22.746 -1.568 6.069 1.00 96.19 205 LYS A O 1
ATOM 1620 N N . ASP A 1 206 ? -21.423 0.241 6.118 1.00 96.00 206 ASP A N 1
ATOM 1621 C CA . ASP A 1 206 ? -22.421 1.126 6.723 1.00 96.00 206 ASP A CA 1
ATOM 1622 C C . ASP A 1 206 ? -23.614 1.375 5.786 1.00 96.00 206 ASP A C 1
ATOM 1624 O O . ASP A 1 206 ? -24.765 1.316 6.230 1.00 96.00 206 ASP A O 1
ATOM 1628 N N . GLU A 1 207 ? -23.353 1.594 4.494 1.00 94.69 207 GLU A N 1
ATOM 1629 C CA . GLU A 1 207 ? -24.377 1.770 3.454 1.00 94.69 207 GLU A CA 1
ATOM 1630 C C . GLU A 1 207 ? -25.220 0.498 3.285 1.00 94.69 207 GLU A C 1
ATOM 1632 O O . GLU A 1 207 ? -26.438 0.537 3.481 1.00 94.69 207 GLU A O 1
ATOM 1637 N N . ALA A 1 208 ? -24.579 -0.658 3.082 1.00 95.06 208 ALA A N 1
ATOM 1638 C CA . ALA A 1 208 ? -25.269 -1.945 2.987 1.00 95.06 208 ALA A CA 1
ATOM 1639 C C . ALA A 1 208 ? -26.076 -2.261 4.257 1.00 95.06 208 ALA A C 1
ATOM 1641 O O . ALA A 1 208 ? -27.196 -2.774 4.206 1.00 95.06 208 ALA A O 1
ATOM 1642 N N . MET A 1 209 ? -25.541 -1.923 5.435 1.00 93.81 209 MET A N 1
ATOM 1643 C CA . MET A 1 209 ? -26.251 -2.105 6.696 1.00 93.81 209 MET A CA 1
ATOM 1644 C C . MET A 1 209 ? -27.524 -1.252 6.770 1.00 93.81 209 MET A C 1
ATOM 1646 O O . MET A 1 209 ? -28.533 -1.710 7.318 1.00 93.81 209 MET A O 1
ATOM 1650 N N . ALA A 1 210 ? -27.482 -0.013 6.279 1.00 94.81 210 ALA A N 1
ATOM 1651 C CA . ALA A 1 210 ? -28.640 0.873 6.239 1.00 94.81 210 ALA A CA 1
ATOM 1652 C C . ALA A 1 210 ? -29.704 0.361 5.255 1.00 94.81 210 ALA A C 1
ATOM 1654 O O . ALA A 1 210 ? -30.878 0.287 5.624 1.00 94.81 210 ALA A O 1
ATOM 1655 N N . GLU A 1 211 ? -29.294 -0.079 4.065 1.00 94.56 211 GLU A N 1
ATOM 1656 C CA . GLU A 1 211 ? -30.184 -0.658 3.052 1.00 94.56 211 GLU A CA 1
ATOM 1657 C C . GLU A 1 211 ? -30.872 -1.928 3.554 1.00 94.56 211 GLU A C 1
ATOM 1659 O O . GLU A 1 211 ? -32.098 -2.031 3.523 1.00 94.56 211 GLU A O 1
ATOM 1664 N N . MET A 1 212 ? -30.113 -2.868 4.123 1.00 94.56 212 MET A N 1
ATOM 1665 C CA . MET A 1 212 ? -30.680 -4.108 4.653 1.00 94.56 212 MET A CA 1
ATOM 1666 C C . MET A 1 212 ? -31.619 -3.870 5.845 1.00 94.56 212 MET A C 1
ATOM 1668 O O . MET A 1 212 ? -32.581 -4.613 6.036 1.00 94.56 212 MET A O 1
ATOM 1672 N N . LYS A 1 213 ? -31.372 -2.830 6.656 1.00 93.56 213 LYS A N 1
ATOM 1673 C CA . LYS A 1 213 ? -32.317 -2.402 7.702 1.00 93.56 213 LYS A CA 1
ATOM 1674 C C . LYS A 1 213 ? -33.614 -1.868 7.102 1.00 93.56 213 LYS A C 1
ATOM 1676 O O . LYS A 1 213 ? -34.678 -2.209 7.607 1.00 93.56 213 LYS A O 1
ATOM 1681 N N . ALA A 1 214 ? -33.528 -1.047 6.056 1.00 94.75 214 ALA A N 1
ATOM 1682 C CA . ALA A 1 214 ? -34.699 -0.508 5.369 1.00 94.75 214 ALA A CA 1
ATOM 1683 C C . ALA A 1 214 ? -35.511 -1.611 4.668 1.00 94.75 214 ALA A C 1
ATOM 1685 O O . ALA A 1 214 ? -36.7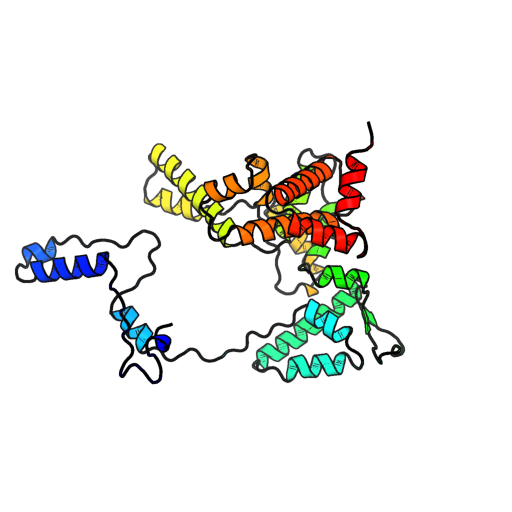38 -1.567 4.677 1.00 94.75 214 ALA A O 1
ATOM 1686 N N . ALA A 1 215 ? -34.832 -2.632 4.140 1.00 93.62 215 ALA A N 1
ATOM 1687 C CA . ALA A 1 215 ? -35.439 -3.807 3.518 1.00 93.62 215 ALA A CA 1
ATOM 1688 C C . ALA A 1 215 ? -35.972 -4.852 4.523 1.00 93.62 215 ALA A C 1
ATOM 1690 O O . ALA A 1 215 ? -36.567 -5.844 4.110 1.00 93.62 215 ALA A O 1
ATOM 1691 N N . GLY A 1 216 ? -35.775 -4.653 5.833 1.00 93.88 216 GLY A N 1
ATOM 1692 C CA . GLY A 1 216 ? -36.277 -5.561 6.869 1.00 93.88 216 GLY A CA 1
ATOM 1693 C C . GLY A 1 216 ? -35.560 -6.915 6.942 1.00 93.88 216 GLY A C 1
ATOM 1694 O O . GLY A 1 216 ? -36.148 -7.880 7.417 1.00 93.88 216 GLY A O 1
ATOM 1695 N N . VAL A 1 217 ? -34.308 -7.003 6.483 1.00 93.25 217 VAL A N 1
ATOM 1696 C CA . VAL A 1 217 ? -33.517 -8.246 6.508 1.00 93.25 217 VAL A CA 1
ATOM 1697 C C . VAL A 1 217 ? -33.197 -8.656 7.950 1.00 93.25 217 VAL A C 1
ATOM 1699 O O . VAL A 1 217 ? -32.858 -7.819 8.798 1.00 93.25 217 VAL A O 1
ATOM 1702 N N . GLU A 1 218 ? -33.252 -9.959 8.226 1.00 92.94 218 GLU A N 1
ATOM 1703 C CA . GLU A 1 218 ? -32.954 -10.512 9.548 1.00 92.94 218 GLU A CA 1
ATOM 1704 C C . GLU A 1 218 ? -31.532 -10.195 10.023 1.00 92.94 218 GLU A C 1
ATOM 1706 O O . GLU A 1 218 ? -30.610 -9.976 9.238 1.00 92.94 218 GLU A O 1
ATOM 1711 N N . TYR A 1 219 ? -31.338 -10.104 11.342 1.00 85.88 219 TYR A N 1
ATOM 1712 C CA . TYR A 1 219 ? -30.048 -9.682 11.909 1.00 85.88 219 TYR A CA 1
ATOM 1713 C C . TYR A 1 219 ? -28.888 -10.608 11.529 1.00 85.88 219 TYR A C 1
ATOM 1715 O O . TYR A 1 219 ? -27.847 -10.119 11.102 1.00 85.88 219 TYR A O 1
ATOM 1723 N N . GLU A 1 220 ? -29.071 -11.920 11.645 1.00 89.25 220 GLU A N 1
ATOM 1724 C CA . GLU A 1 220 ? -28.026 -12.905 11.337 1.00 89.25 220 GLU A CA 1
ATOM 1725 C C . GLU A 1 220 ? -27.633 -12.870 9.859 1.00 89.25 220 GLU A C 1
ATOM 1727 O O . GLU A 1 220 ? -26.447 -12.791 9.541 1.00 89.25 220 GLU A O 1
ATOM 1732 N N . GLN A 1 221 ? -28.622 -12.791 8.968 1.00 90.50 221 GLN A N 1
ATOM 1733 C CA . GLN A 1 221 ? -28.391 -12.660 7.531 1.00 90.50 221 GLN A CA 1
ATOM 1734 C C . GLN A 1 221 ? -27.646 -11.361 7.190 1.00 90.50 221 GLN A C 1
ATOM 1736 O O . GLN A 1 221 ? -26.754 -11.358 6.348 1.00 90.50 221 GLN A O 1
ATOM 1741 N N . ARG A 1 222 ? -27.939 -10.256 7.887 1.00 89.81 222 ARG A N 1
ATOM 1742 C CA . ARG A 1 222 ? -27.197 -9.001 7.705 1.00 89.81 222 ARG A CA 1
ATOM 1743 C C . ARG A 1 222 ? -25.724 -9.135 8.066 1.00 89.81 222 ARG A C 1
ATOM 1745 O O . ARG A 1 222 ? -24.890 -8.577 7.364 1.00 89.81 222 ARG A O 1
ATOM 1752 N N . ILE A 1 223 ? -25.398 -9.824 9.158 1.00 89.50 223 ILE A N 1
ATOM 1753 C CA . ILE A 1 223 ? -23.998 -10.020 9.559 1.00 89.50 223 ILE A CA 1
ATOM 1754 C C . ILE A 1 223 ? -23.258 -10.862 8.517 1.00 89.50 223 ILE A C 1
ATOM 1756 O O . ILE A 1 223 ? -22.158 -10.487 8.118 1.00 89.50 223 ILE A O 1
ATOM 1760 N N . GLU A 1 224 ? -23.888 -11.929 8.021 1.00 91.38 224 GLU A N 1
ATOM 1761 C CA . GLU A 1 224 ? -23.304 -12.778 6.981 1.00 91.38 224 GLU A CA 1
ATOM 1762 C C . GLU A 1 224 ? -23.018 -12.002 5.683 1.00 91.38 224 GLU A C 1
ATOM 1764 O O . GLU A 1 224 ? -21.929 -12.115 5.119 1.00 91.38 224 GLU A O 1
ATOM 1769 N N . GLU A 1 225 ? -23.958 -11.170 5.225 1.00 91.50 225 GLU A N 1
ATOM 1770 C CA . GLU A 1 225 ? -23.765 -10.346 4.025 1.00 91.50 225 GLU A CA 1
ATOM 1771 C C . GLU A 1 225 ? -22.691 -9.266 4.225 1.00 91.50 225 GLU A C 1
ATOM 1773 O O . GLU A 1 225 ? -21.847 -9.052 3.353 1.00 91.50 225 GLU A O 1
ATOM 1778 N N . LEU A 1 226 ? -22.643 -8.625 5.399 1.00 92.06 226 LEU A N 1
ATOM 1779 C CA . LEU A 1 226 ? -21.614 -7.626 5.702 1.00 92.06 226 LEU A CA 1
ATOM 1780 C C . LEU A 1 226 ? -20.196 -8.210 5.718 1.00 92.06 226 LEU A C 1
ATOM 1782 O O . LEU A 1 226 ? -19.242 -7.483 5.432 1.00 92.06 226 LEU A O 1
ATOM 1786 N N . ASP A 1 227 ? -20.015 -9.482 6.066 1.00 90.94 227 ASP A N 1
ATOM 1787 C CA . ASP A 1 227 ? -18.693 -10.119 6.083 1.00 90.94 227 ASP A CA 1
ATOM 1788 C C . ASP A 1 227 ? -18.134 -10.383 4.680 1.00 90.94 227 ASP A C 1
ATOM 1790 O O . ASP A 1 227 ? -16.911 -10.371 4.496 1.00 90.94 227 ASP A O 1
ATOM 1794 N N . LYS A 1 228 ? -19.010 -10.511 3.677 1.00 93.12 228 LYS A N 1
ATOM 1795 C CA . LYS A 1 228 ? -18.631 -10.668 2.265 1.00 93.12 228 LYS A CA 1
ATOM 1796 C C . LYS A 1 228 ? -18.114 -9.361 1.651 1.00 93.12 228 LYS A C 1
ATOM 1798 O O . LYS A 1 228 ? -17.322 -9.402 0.711 1.00 93.12 228 LYS A O 1
ATOM 1803 N N . ILE A 1 229 ? -18.500 -8.206 2.202 1.00 94.56 229 ILE A N 1
ATOM 1804 C CA . ILE A 1 229 ? -18.125 -6.887 1.672 1.00 94.56 229 ILE A CA 1
ATOM 1805 C C . ILE A 1 229 ? -16.614 -6.650 1.791 1.00 94.56 229 ILE A C 1
ATOM 1807 O O . ILE A 1 229 ? -16.008 -6.774 2.863 1.00 94.56 229 ILE A O 1
ATOM 1811 N N . GLN A 1 230 ? -16.012 -6.240 0.677 1.00 94.44 230 GLN A N 1
ATOM 1812 C CA . GLN A 1 230 ? -14.628 -5.780 0.578 1.00 94.44 230 GLN A CA 1
ATOM 1813 C C . GLN A 1 230 ? -14.579 -4.351 0.032 1.00 94.44 230 GLN A C 1
ATOM 1815 O O . GLN A 1 230 ? -15.580 -3.826 -0.449 1.00 94.44 230 GLN A O 1
ATOM 1820 N N . TYR A 1 231 ? -13.408 -3.718 0.127 1.00 95.50 231 TYR A N 1
ATOM 1821 C CA . TYR A 1 231 ? -13.153 -2.454 -0.571 1.00 95.50 231 TYR A CA 1
ATOM 1822 C C . TYR A 1 231 ? -13.228 -2.646 -2.100 1.00 95.50 231 TYR A C 1
ATOM 1824 O O . TYR A 1 231 ? -13.096 -3.786 -2.557 1.00 95.50 231 TYR A O 1
ATOM 1832 N N . PRO A 1 232 ? -13.407 -1.572 -2.894 1.00 94.94 232 PRO A N 1
ATOM 1833 C CA . PRO A 1 232 ? -13.466 -1.654 -4.354 1.00 94.94 232 PRO A CA 1
ATOM 1834 C C . PRO A 1 232 ? -12.180 -2.225 -4.963 1.00 94.94 232 PRO A C 1
ATOM 1836 O O . PRO A 1 232 ? -11.077 -1.791 -4.625 1.00 94.94 232 PRO A O 1
ATOM 1839 N N . GLN A 1 233 ? -12.321 -3.196 -5.869 1.00 96.38 233 GLN A N 1
ATOM 1840 C CA . GLN A 1 233 ? -11.205 -3.885 -6.533 1.00 96.38 233 GLN A CA 1
ATOM 1841 C C . GLN A 1 233 ? -11.503 -4.027 -8.032 1.00 96.38 233 GLN A C 1
ATOM 1843 O O . GLN A 1 233 ? -11.898 -5.107 -8.481 1.00 96.38 233 GLN A O 1
ATOM 1848 N N . PRO A 1 234 ? -11.380 -2.932 -8.803 1.00 95.56 234 PRO A N 1
ATOM 1849 C CA . PRO A 1 234 ? -11.653 -2.944 -10.235 1.00 95.56 234 PRO A CA 1
ATOM 1850 C C . PRO A 1 234 ? -10.826 -4.017 -10.947 1.00 95.56 234 PRO A C 1
ATOM 1852 O O . PRO A 1 234 ? -9.647 -4.194 -10.642 1.00 95.56 234 PRO A O 1
ATOM 1855 N N . MET A 1 235 ? -11.464 -4.745 -11.867 1.00 96.06 235 MET A N 1
ATOM 1856 C CA . MET A 1 235 ? -10.843 -5.791 -12.691 1.00 96.06 235 MET A CA 1
ATOM 1857 C C . MET A 1 235 ? -10.071 -6.868 -11.907 1.00 96.06 235 MET A C 1
ATOM 1859 O O . MET A 1 235 ? -9.125 -7.453 -12.427 1.00 96.06 235 MET A O 1
ATOM 1863 N N . ARG A 1 236 ? -10.444 -7.136 -10.645 1.00 96.38 236 ARG A N 1
ATOM 1864 C CA . ARG A 1 236 ? -9.704 -8.048 -9.756 1.00 96.38 236 ARG A CA 1
ATOM 1865 C C . ARG A 1 236 ? -9.365 -9.380 -10.427 1.00 96.38 236 ARG A C 1
ATOM 1867 O O . ARG A 1 236 ? -8.217 -9.805 -10.362 1.00 96.38 236 ARG A O 1
ATOM 1874 N N . GLU A 1 237 ? -10.363 -10.037 -11.009 1.00 96.44 237 GLU A N 1
ATOM 1875 C CA . GLU A 1 237 ? -10.217 -11.371 -11.599 1.00 96.44 237 GLU A CA 1
ATOM 1876 C C . GLU A 1 237 ? -9.277 -11.332 -12.805 1.00 96.44 237 GLU A C 1
ATOM 1878 O O . GLU A 1 237 ? -8.259 -12.016 -12.798 1.00 96.44 237 GLU A O 1
ATOM 1883 N N . GLN A 1 238 ? -9.528 -10.430 -13.759 1.00 96.31 238 GLN A N 1
ATOM 1884 C CA . GLN A 1 238 ? -8.707 -10.276 -14.963 1.00 96.31 238 GLN A CA 1
ATOM 1885 C C . GLN A 1 238 ? -7.254 -9.936 -14.620 1.00 96.31 238 GLN A C 1
ATOM 1887 O O . GLN A 1 238 ? -6.316 -10.481 -15.199 1.00 96.31 238 GLN A O 1
ATOM 1892 N N . ILE A 1 239 ? -7.059 -9.041 -13.652 1.00 97.38 239 ILE A N 1
ATOM 1893 C CA . ILE A 1 239 ? -5.733 -8.630 -13.205 1.00 97.38 239 ILE A CA 1
ATOM 1894 C C . ILE A 1 239 ? -4.974 -9.821 -12.597 1.00 97.38 239 ILE A C 1
ATOM 1896 O O . ILE A 1 239 ? -3.792 -10.000 -12.901 1.00 97.38 239 ILE A O 1
ATOM 1900 N N . TYR A 1 240 ? -5.626 -10.651 -11.774 1.00 97.00 240 TYR A N 1
ATOM 1901 C CA . TYR A 1 240 ? -4.984 -11.850 -11.227 1.00 97.00 240 TYR A CA 1
ATOM 1902 C C . TYR A 1 240 ? -4.722 -12.918 -12.284 1.00 97.00 240 TYR A C 1
ATOM 1904 O O . TYR A 1 240 ? -3.647 -13.510 -12.247 1.00 97.00 240 TYR A O 1
ATOM 1912 N N . ASP A 1 241 ? -5.625 -13.121 -13.243 1.00 96.12 241 ASP A N 1
ATOM 1913 C CA . ASP A 1 241 ? -5.429 -14.087 -14.329 1.00 96.12 241 ASP A CA 1
ATOM 1914 C C . ASP A 1 241 ? -4.162 -13.762 -15.133 1.00 96.12 241 ASP A C 1
ATOM 1916 O O . ASP A 1 241 ? -3.297 -14.621 -15.334 1.00 96.12 241 ASP A O 1
ATOM 1920 N N . VAL A 1 242 ? -3.995 -12.495 -15.529 1.00 95.50 242 VAL A N 1
ATOM 1921 C CA . VAL A 1 242 ? -2.798 -12.042 -16.254 1.00 95.50 242 VAL A CA 1
ATOM 1922 C C . VAL A 1 242 ? -1.557 -12.128 -15.361 1.00 95.50 242 VAL A C 1
ATOM 1924 O O . VAL A 1 242 ? -0.493 -12.568 -15.806 1.00 95.50 242 VAL A O 1
ATOM 1927 N N . PHE A 1 243 ? -1.668 -11.749 -14.086 1.00 94.19 243 PHE A N 1
ATOM 1928 C CA . PHE A 1 243 ? -0.539 -11.777 -13.155 1.00 94.19 243 PHE A CA 1
ATOM 1929 C C . PHE A 1 243 ? -0.047 -13.185 -12.844 1.00 94.19 243 PHE A C 1
ATOM 1931 O O . PHE A 1 243 ? 1.162 -13.408 -12.778 1.00 94.19 243 PHE A O 1
ATOM 1938 N N . ASP A 1 244 ? -0.951 -14.145 -12.671 1.00 92.88 244 ASP A N 1
ATOM 1939 C CA . ASP A 1 244 ? -0.591 -15.524 -12.368 1.00 92.88 244 ASP A CA 1
ATOM 1940 C C . ASP A 1 244 ? 0.146 -16.171 -13.546 1.00 92.88 244 ASP A C 1
ATOM 1942 O O . ASP A 1 244 ? 1.148 -16.857 -13.322 1.00 92.88 244 ASP A O 1
ATOM 1946 N N . ILE A 1 245 ? -0.265 -15.880 -14.787 1.00 91.44 245 ILE A N 1
ATOM 1947 C CA . ILE A 1 245 ? 0.459 -16.285 -16.003 1.00 91.44 245 ILE A CA 1
ATOM 1948 C C . ILE A 1 245 ? 1.839 -15.619 -16.045 1.00 91.44 245 ILE A C 1
ATOM 1950 O O . ILE A 1 245 ? 2.861 -16.297 -16.195 1.00 91.44 245 ILE A O 1
ATOM 1954 N N . TRP A 1 246 ? 1.891 -14.298 -15.862 1.00 87.88 246 TRP A N 1
ATOM 1955 C CA . TRP A 1 246 ? 3.135 -13.532 -15.905 1.00 87.88 246 TRP A CA 1
ATOM 1956 C C . TRP A 1 246 ? 4.140 -13.987 -14.837 1.00 87.88 246 TRP A C 1
ATOM 1958 O O . TRP A 1 246 ? 5.332 -14.135 -15.120 1.00 87.88 246 TRP A O 1
ATOM 1968 N N . ARG A 1 247 ? 3.673 -14.294 -13.621 1.00 84.06 247 ARG A N 1
ATOM 1969 C CA . ARG A 1 247 ? 4.500 -14.760 -12.498 1.00 84.06 247 ARG A CA 1
ATOM 1970 C C . ARG A 1 247 ? 5.207 -16.081 -12.788 1.00 84.06 247 ARG A C 1
ATOM 1972 O O . ARG A 1 247 ? 6.320 -16.273 -12.301 1.00 84.06 247 ARG A O 1
ATOM 1979 N N . VAL A 1 248 ? 4.610 -16.982 -13.574 1.00 83.62 248 VAL A N 1
ATOM 1980 C CA . VAL A 1 248 ? 5.257 -18.254 -13.956 1.00 83.62 248 VAL A CA 1
ATOM 1981 C C . VAL A 1 248 ? 6.548 -17.996 -14.736 1.00 83.62 248 VAL A C 1
ATOM 1983 O O . VAL A 1 248 ? 7.566 -18.636 -14.468 1.00 83.62 248 VAL A O 1
ATOM 1986 N N . ALA A 1 249 ? 6.531 -17.023 -15.651 1.00 74.50 249 ALA A N 1
ATOM 1987 C CA . ALA A 1 249 ? 7.709 -16.601 -16.408 1.00 74.50 249 ALA A CA 1
ATOM 1988 C C . ALA A 1 249 ? 8.655 -15.693 -15.595 1.00 74.50 249 ALA A C 1
ATOM 1990 O O . ALA A 1 249 ? 9.825 -15.544 -15.947 1.00 74.50 249 ALA A O 1
ATOM 1991 N N . ASN A 1 250 ? 8.175 -15.132 -14.479 1.00 68.44 250 ASN A N 1
ATOM 1992 C CA . ASN A 1 250 ? 8.878 -14.154 -13.648 1.00 68.44 250 ASN A CA 1
ATOM 1993 C C . ASN A 1 250 ? 9.049 -14.622 -12.185 1.00 68.44 250 ASN A C 1
ATOM 1995 O O . ASN A 1 250 ? 8.649 -13.921 -11.255 1.00 68.44 250 ASN A O 1
ATOM 1999 N N . PRO A 1 251 ? 9.702 -15.776 -11.924 1.00 64.12 251 PRO A N 1
ATOM 2000 C CA . PRO A 1 251 ? 9.783 -16.384 -10.585 1.00 64.12 251 PRO A CA 1
ATOM 2001 C C . PRO A 1 251 ? 10.564 -15.553 -9.549 1.00 64.12 251 PRO A C 1
ATOM 2003 O O . PRO A 1 251 ? 10.585 -15.868 -8.359 1.00 64.12 251 PRO A O 1
ATOM 2006 N N . TRP A 1 252 ? 11.226 -14.488 -9.988 1.00 62.75 252 TRP A N 1
ATOM 2007 C CA . TRP A 1 252 ? 12.003 -13.567 -9.167 1.00 62.75 252 TRP A CA 1
ATOM 2008 C C . TRP A 1 252 ? 11.184 -12.609 -8.325 1.00 62.75 252 TRP A C 1
ATOM 2010 O O . TRP A 1 252 ? 11.701 -12.087 -7.336 1.00 62.75 252 TRP A O 1
ATOM 2020 N N . ILE A 1 253 ? 9.908 -12.421 -8.665 1.00 66.94 253 ILE A N 1
ATOM 2021 C CA . ILE A 1 253 ? 8.988 -11.670 -7.811 1.00 66.94 253 ILE A CA 1
ATOM 2022 C C . ILE A 1 253 ? 8.749 -12.396 -6.476 1.00 66.94 253 ILE A C 1
ATOM 2024 O O . ILE A 1 253 ? 8.353 -11.775 -5.488 1.00 66.94 253 ILE A O 1
ATOM 2028 N N . GLY A 1 254 ? 9.075 -13.694 -6.408 1.00 66.44 254 GLY A N 1
ATOM 2029 C CA . GLY A 1 254 ? 9.011 -14.502 -5.197 1.00 66.44 254 GLY A CA 1
ATOM 2030 C C . GLY A 1 254 ? 7.587 -14.598 -4.659 1.00 66.44 254 GLY A C 1
ATOM 2031 O O . GLY A 1 254 ? 6.656 -14.886 -5.402 1.00 66.44 254 GLY A O 1
ATOM 2032 N N . ASP A 1 255 ? 7.428 -14.332 -3.362 1.00 70.06 255 ASP A N 1
ATOM 2033 C CA . ASP A 1 255 ? 6.130 -14.373 -2.676 1.00 70.06 255 ASP A CA 1
ATOM 2034 C C . ASP A 1 255 ? 5.338 -13.054 -2.819 1.00 70.06 255 ASP A C 1
ATOM 2036 O O . ASP A 1 255 ? 4.300 -12.880 -2.178 1.00 70.06 255 ASP A O 1
ATOM 2040 N N . ARG A 1 256 ? 5.840 -12.081 -3.597 1.00 75.12 256 ARG A N 1
ATOM 2041 C CA . ARG A 1 256 ? 5.148 -10.802 -3.803 1.00 75.12 256 ARG A CA 1
ATOM 2042 C C . ARG A 1 256 ? 3.909 -11.012 -4.659 1.00 75.12 256 ARG A C 1
ATOM 2044 O O . ARG A 1 256 ? 3.893 -11.838 -5.569 1.00 75.12 256 ARG A O 1
ATOM 2051 N N . ASN A 1 257 ? 2.888 -10.223 -4.367 1.00 85.25 257 ASN A N 1
ATOM 2052 C CA . ASN A 1 257 ? 1.631 -10.261 -5.084 1.00 85.25 257 ASN A CA 1
ATOM 2053 C C . ASN A 1 257 ? 1.152 -8.838 -5.354 1.00 85.25 257 ASN A C 1
ATOM 2055 O O . ASN A 1 257 ? 1.469 -7.923 -4.591 1.00 85.25 257 ASN A O 1
ATOM 2059 N N . ILE A 1 258 ? 0.383 -8.683 -6.420 1.00 91.62 258 ILE A N 1
ATOM 2060 C CA . ILE A 1 258 ? -0.376 -7.468 -6.682 1.00 91.62 258 ILE A CA 1
ATOM 2061 C C . ILE A 1 258 ? -1.626 -7.422 -5.805 1.00 91.62 258 ILE A C 1
ATOM 2063 O O . ILE A 1 258 ? -2.113 -8.437 -5.287 1.00 91.62 258 ILE A O 1
ATOM 2067 N N . ALA A 1 259 ? -2.157 -6.220 -5.640 1.00 92.75 259 ALA A N 1
ATOM 2068 C CA . ALA A 1 259 ? -3.350 -5.977 -4.854 1.00 92.75 259 ALA A CA 1
ATOM 2069 C C . ALA A 1 259 ? -4.270 -5.021 -5.615 1.00 92.75 259 ALA A C 1
ATOM 2071 O O . ALA A 1 259 ? -4.146 -3.810 -5.430 1.00 92.75 259 ALA A O 1
ATOM 2072 N N . PRO A 1 260 ? -5.182 -5.545 -6.457 1.00 96.81 260 PRO A N 1
ATOM 2073 C CA . PRO A 1 260 ? -6.218 -4.739 -7.090 1.00 96.81 260 PRO A CA 1
ATOM 2074 C C . PRO A 1 260 ? -6.958 -3.910 -6.043 1.00 96.81 260 PRO A C 1
ATOM 2076 O O . PRO A 1 260 ? -7.320 -4.423 -4.981 1.00 96.81 260 PRO A O 1
ATOM 2079 N N . LYS A 1 261 ? -7.136 -2.624 -6.332 1.00 97.12 261 LYS A N 1
ATOM 2080 C CA . LYS A 1 261 ? -7.782 -1.638 -5.463 1.00 97.12 261 LYS A CA 1
ATOM 2081 C C . LYS A 1 261 ? -8.214 -0.437 -6.298 1.00 97.12 261 LYS A C 1
ATOM 2083 O O . LYS A 1 261 ? -7.617 -0.186 -7.338 1.00 97.12 261 LYS A O 1
ATOM 2088 N N . GLY A 1 262 ? -9.249 0.267 -5.850 1.00 96.94 262 GLY A N 1
ATOM 2089 C CA . GLY A 1 262 ? -9.755 1.472 -6.507 1.00 96.94 262 GLY A CA 1
ATOM 2090 C C . GLY A 1 262 ? -9.842 2.636 -5.530 1.00 96.94 262 GLY A C 1
ATOM 2091 O O . GLY A 1 262 ? -10.888 2.843 -4.920 1.00 96.94 262 GLY A O 1
ATOM 2092 N N . VAL A 1 263 ? -8.754 3.382 -5.351 1.00 98.00 263 VAL A N 1
ATOM 2093 C CA . VAL A 1 263 ? -8.737 4.600 -4.524 1.00 98.00 263 VAL A CA 1
ATOM 2094 C C . VAL A 1 263 ? -8.779 5.825 -5.425 1.00 98.00 263 VAL A C 1
ATOM 2096 O O . VAL A 1 263 ? -9.641 6.680 -5.238 1.00 98.00 263 VAL A O 1
ATOM 2099 N N . VAL A 1 264 ? -7.912 5.887 -6.441 1.00 98.00 264 VAL A N 1
ATOM 2100 C CA . VAL A 1 264 ? -7.981 6.941 -7.465 1.00 98.00 264 VAL A CA 1
ATOM 2101 C C . VAL A 1 264 ? -9.258 6.790 -8.277 1.00 98.00 264 VAL A C 1
ATOM 2103 O O . VAL A 1 264 ? -9.945 7.780 -8.517 1.00 98.00 264 VAL A O 1
ATOM 2106 N N . ARG A 1 265 ? -9.629 5.549 -8.620 1.00 97.38 265 ARG A N 1
ATOM 2107 C CA . ARG A 1 265 ? -10.888 5.280 -9.324 1.00 97.38 265 ARG A CA 1
ATOM 2108 C C . ARG A 1 265 ? -12.110 5.799 -8.560 1.00 97.38 265 ARG A C 1
ATOM 2110 O O . ARG A 1 265 ? -12.988 6.407 -9.153 1.00 97.38 265 ARG A O 1
ATOM 2117 N N . ASP A 1 266 ? -12.151 5.588 -7.250 1.00 97.25 266 ASP A N 1
ATOM 2118 C CA . ASP A 1 266 ? -13.255 6.031 -6.392 1.00 97.25 266 ASP A CA 1
ATOM 2119 C C . ASP A 1 266 ? -13.285 7.560 -6.220 1.00 97.25 266 ASP A C 1
ATOM 2121 O O . ASP A 1 266 ? -14.354 8.168 -6.207 1.00 97.25 266 ASP A O 1
ATOM 2125 N N . LEU A 1 267 ? -12.111 8.197 -6.145 1.00 96.88 267 LEU A N 1
ATOM 2126 C CA . LEU A 1 267 ? -11.989 9.656 -6.154 1.00 96.88 267 LEU A CA 1
ATOM 2127 C C . LEU A 1 267 ? -12.535 10.258 -7.462 1.00 96.88 267 LEU A C 1
ATOM 2129 O O . LEU A 1 267 ? -13.294 11.229 -7.413 1.00 96.88 267 LEU A O 1
ATOM 2133 N N . TRP A 1 268 ? -12.180 9.651 -8.601 1.00 95.75 268 TRP A N 1
ATOM 2134 C CA . TRP A 1 268 ? -12.641 10.034 -9.938 1.00 95.75 268 TRP A CA 1
ATOM 2135 C C . TRP A 1 268 ? -14.156 9.862 -10.092 1.00 95.75 268 TRP A C 1
ATOM 2137 O O . TRP A 1 268 ? -14.855 10.827 -10.389 1.00 95.75 268 TRP A O 1
ATOM 2147 N N . ASP A 1 269 ? -14.681 8.664 -9.817 1.00 94.94 269 ASP A N 1
ATOM 2148 C CA . ASP A 1 269 ? -16.099 8.325 -10.016 1.00 94.94 269 ASP A CA 1
ATOM 2149 C C . ASP A 1 269 ? -17.043 9.204 -9.196 1.00 94.94 269 ASP A C 1
ATOM 2151 O O . ASP A 1 269 ? -18.169 9.490 -9.605 1.00 94.94 269 ASP A O 1
ATOM 2155 N N . ARG A 1 270 ? -16.585 9.649 -8.025 1.00 94.19 270 ARG A N 1
ATOM 2156 C CA . ARG A 1 270 ? -17.359 10.515 -7.134 1.00 94.19 270 ARG A CA 1
ATOM 2157 C C . ARG A 1 270 ? -17.173 12.003 -7.416 1.00 94.19 270 ARG A C 1
ATOM 2159 O O . ARG A 1 270 ? -17.803 12.805 -6.725 1.00 94.19 270 ARG A O 1
ATOM 2166 N N . ALA A 1 271 ? -16.311 12.370 -8.367 1.00 94.06 271 ALA A N 1
ATOM 2167 C CA . ALA A 1 271 ? -15.931 13.749 -8.667 1.00 94.06 271 ALA A CA 1
ATOM 2168 C C . ALA A 1 271 ? -15.567 14.552 -7.399 1.00 94.06 271 ALA A C 1
ATOM 2170 O O . ALA A 1 271 ? -15.972 15.704 -7.228 1.00 94.06 271 ALA A O 1
ATOM 2171 N N . MET A 1 272 ? -14.852 13.918 -6.462 1.00 93.19 272 MET A N 1
ATOM 2172 C CA . MET A 1 272 ? -14.473 14.540 -5.192 1.00 93.19 272 MET A CA 1
ATOM 2173 C C . MET A 1 272 ? -13.116 15.235 -5.306 1.00 93.19 272 MET A C 1
ATOM 2175 O O . MET A 1 272 ? -12.184 14.706 -5.906 1.00 93.19 272 MET A O 1
ATOM 2179 N N . ASP A 1 273 ? -12.983 16.391 -4.655 1.00 92.69 273 ASP A N 1
ATOM 2180 C CA . ASP A 1 273 ? -11.672 16.965 -4.364 1.00 92.69 273 ASP A CA 1
ATOM 2181 C C . ASP A 1 273 ? -11.010 16.249 -3.170 1.00 92.69 273 ASP A C 1
ATOM 2183 O O . ASP A 1 273 ? -11.645 15.501 -2.414 1.00 92.69 273 ASP A O 1
ATOM 2187 N N . PHE A 1 274 ? -9.708 16.473 -2.990 1.00 93.88 274 PHE A N 1
ATOM 2188 C CA . PHE A 1 274 ? -8.940 15.836 -1.923 1.00 93.88 274 PHE A CA 1
ATOM 2189 C C . PHE A 1 274 ? -9.531 16.103 -0.518 1.00 93.88 274 PHE A C 1
ATOM 2191 O O . PHE A 1 274 ? -9.772 15.140 0.223 1.00 93.88 274 PHE A O 1
ATOM 2198 N N . PRO A 1 275 ? -9.880 17.353 -0.134 1.00 94.00 275 PRO A N 1
ATOM 2199 C CA . PRO A 1 275 ? -10.529 17.614 1.150 1.00 94.00 275 PRO A CA 1
ATOM 2200 C C . PRO A 1 275 ? -11.892 16.923 1.316 1.00 94.00 275 PRO A C 1
ATOM 2202 O O . PRO A 1 275 ? -12.234 16.496 2.425 1.00 94.00 275 PRO A O 1
ATOM 2205 N N . ALA A 1 276 ? -12.702 16.822 0.258 1.00 95.38 276 ALA A N 1
ATOM 2206 C CA . ALA A 1 276 ? -13.993 16.143 0.282 1.00 95.38 276 ALA A CA 1
ATOM 2207 C C . ALA A 1 276 ? -13.823 14.644 0.490 1.00 95.38 276 ALA A C 1
ATOM 2209 O O . ALA A 1 276 ? -14.528 14.092 1.333 1.00 95.38 276 ALA A O 1
ATOM 2210 N N . PHE A 1 277 ? -12.856 14.011 -0.175 1.00 96.75 277 PHE A N 1
ATOM 2211 C CA . PHE A 1 277 ? -12.551 12.594 0.014 1.00 96.75 277 PHE A CA 1
ATOM 2212 C C . PHE A 1 277 ? -12.119 12.298 1.459 1.00 96.75 277 PHE A C 1
ATOM 2214 O O . PHE A 1 277 ? -12.643 11.384 2.104 1.00 96.75 277 PHE A O 1
ATOM 2221 N N . VAL A 1 278 ? -11.245 13.140 2.029 1.00 95.31 278 VAL A N 1
ATOM 2222 C CA . VAL A 1 278 ? -10.816 13.029 3.436 1.00 95.31 278 VAL A CA 1
ATOM 2223 C C . VAL A 1 278 ? -12.000 13.155 4.399 1.00 95.31 278 VAL A C 1
ATOM 2225 O O . VAL A 1 278 ? -12.097 12.391 5.366 1.00 95.31 278 VAL A O 1
ATOM 2228 N N . ARG A 1 279 ? -12.922 14.097 4.152 1.00 95.75 279 ARG A N 1
ATOM 2229 C CA . ARG A 1 279 ? -14.143 14.261 4.960 1.00 95.75 279 ARG A CA 1
ATOM 2230 C C . ARG A 1 279 ? -15.110 13.093 4.789 1.00 95.75 279 ARG A C 1
ATOM 2232 O O . ARG A 1 279 ? -15.655 12.634 5.788 1.00 95.75 279 ARG A O 1
ATOM 2239 N N . HIS A 1 280 ? -15.309 12.624 3.560 1.00 95.88 280 HIS A N 1
ATOM 2240 C CA . HIS A 1 280 ? -16.257 11.566 3.221 1.00 95.88 280 HIS A CA 1
ATOM 2241 C C . HIS A 1 280 ? -15.933 10.255 3.947 1.00 95.88 280 HIS A C 1
ATOM 2243 O O . HIS A 1 280 ? -16.834 9.627 4.510 1.00 95.88 280 HIS A O 1
ATOM 2249 N N . TYR A 1 281 ? -14.645 9.900 3.995 1.00 96.62 281 TYR A N 1
ATOM 2250 C CA . TYR A 1 281 ? -14.147 8.689 4.652 1.00 96.62 281 TYR A CA 1
ATOM 2251 C C . TYR A 1 281 ? -13.659 8.902 6.094 1.00 96.62 281 TYR A C 1
ATOM 2253 O O . TYR A 1 281 ? -13.283 7.947 6.768 1.00 96.62 281 TYR A O 1
ATOM 2261 N N . GLY A 1 282 ? -13.651 10.138 6.604 1.00 94.81 282 GLY A N 1
ATOM 2262 C CA . GLY A 1 282 ? -13.236 10.430 7.982 1.00 94.81 282 GLY A CA 1
ATOM 2263 C C . GLY A 1 282 ? -11.744 10.188 8.266 1.00 94.81 282 GLY A C 1
ATOM 2264 O O . GLY A 1 282 ? -11.348 10.025 9.421 1.00 94.81 282 GLY A O 1
ATOM 2265 N N . ILE A 1 283 ? -10.892 10.204 7.240 1.00 93.50 283 ILE A N 1
ATOM 2266 C CA . ILE A 1 283 ? -9.475 9.796 7.298 1.00 93.50 283 ILE A CA 1
ATOM 2267 C C . ILE A 1 283 ? -8.501 10.945 7.616 1.00 93.50 283 ILE A C 1
ATOM 2269 O O . ILE A 1 283 ? -7.359 10.942 7.167 1.00 93.50 283 ILE A O 1
ATOM 2273 N N . LYS A 1 284 ? -8.904 11.917 8.446 1.00 87.75 284 LYS A N 1
ATOM 2274 C CA . LYS A 1 284 ? -8.095 13.118 8.777 1.00 87.75 284 LYS A CA 1
ATOM 2275 C C . LYS A 1 284 ? -6.679 12.811 9.290 1.00 87.75 284 LYS A C 1
ATOM 2277 O O . LYS A 1 284 ? -5.756 13.579 9.076 1.00 87.75 284 LYS A O 1
ATOM 2282 N N . ARG A 1 285 ? -6.489 11.680 9.979 1.00 84.31 285 ARG A N 1
ATOM 2283 C CA . ARG A 1 285 ? -5.173 11.250 10.504 1.00 84.31 285 ARG A CA 1
ATOM 2284 C C . ARG A 1 285 ? -4.287 10.559 9.461 1.00 84.31 285 ARG A C 1
ATOM 2286 O O . ARG A 1 285 ? -3.152 10.211 9.767 1.00 84.31 285 ARG A O 1
ATOM 2293 N N . SER A 1 286 ? -4.810 10.318 8.264 1.00 88.25 286 SER A N 1
ATOM 2294 C CA . SER A 1 286 ? -4.144 9.603 7.171 1.00 88.25 286 SER A CA 1
ATOM 2295 C C . SER A 1 286 ? -4.100 10.435 5.888 1.00 88.25 286 SER A C 1
ATOM 2297 O O . SER A 1 286 ? -3.875 9.889 4.815 1.00 88.25 286 SER A O 1
ATOM 2299 N N . GLU A 1 287 ? -4.269 11.752 5.998 1.00 87.31 287 GLU A N 1
ATOM 2300 C CA . GLU A 1 287 ? -4.239 12.696 4.878 1.00 87.31 287 GLU A CA 1
ATOM 2301 C C . GLU A 1 287 ? -2.914 12.636 4.106 1.00 87.31 287 GLU A C 1
ATOM 2303 O O . GLU A 1 287 ? -2.909 12.394 2.903 1.00 87.31 287 GLU A O 1
ATOM 2308 N N . GLY A 1 288 ? -1.777 12.712 4.807 1.00 82.94 288 GLY A N 1
ATOM 2309 C CA . GLY A 1 288 ? -0.461 12.575 4.172 1.00 82.94 288 GLY A CA 1
ATOM 2310 C C . GLY A 1 288 ? -0.234 11.203 3.525 1.00 82.94 288 GLY A C 1
ATOM 2311 O O . GLY A 1 288 ? 0.461 11.101 2.518 1.00 82.94 288 GLY A O 1
ATOM 2312 N N . LEU A 1 289 ? -0.855 10.138 4.053 1.00 84.44 289 LEU A N 1
ATOM 2313 C CA . LEU A 1 289 ? -0.798 8.812 3.431 1.00 84.44 289 LEU A CA 1
ATOM 2314 C C . LEU A 1 289 ? -1.606 8.768 2.129 1.00 84.44 289 LEU A C 1
ATOM 2316 O O . LEU A 1 289 ? -1.152 8.146 1.172 1.00 84.44 289 LEU A O 1
ATOM 2320 N N . LEU A 1 290 ? -2.772 9.418 2.092 1.00 93.81 290 LEU A N 1
ATOM 2321 C CA . LEU A 1 290 ? -3.563 9.553 0.873 1.00 93.81 290 LEU A CA 1
ATOM 2322 C C . LEU A 1 290 ? -2.786 10.351 -0.176 1.00 93.81 290 LEU A C 1
ATOM 2324 O O . LEU A 1 290 ? -2.636 9.869 -1.291 1.00 93.81 290 LEU A O 1
ATOM 2328 N N . LEU A 1 291 ? -2.232 11.512 0.189 1.00 91.00 291 LEU A N 1
ATOM 2329 C CA . LEU A 1 291 ? -1.461 12.343 -0.740 1.00 91.00 291 LEU A CA 1
ATOM 2330 C C . LEU A 1 291 ? -0.260 11.581 -1.316 1.00 91.00 291 LEU A C 1
ATOM 2332 O O . LEU A 1 291 ? -0.041 11.589 -2.529 1.00 91.00 291 LEU A O 1
ATOM 2336 N N . ARG A 1 292 ? 0.472 10.854 -0.459 1.00 85.38 292 ARG A N 1
ATOM 2337 C CA . ARG A 1 292 ? 1.562 9.972 -0.888 1.00 85.38 292 ARG A CA 1
ATOM 2338 C C . ARG A 1 292 ? 1.068 8.915 -1.872 1.00 85.38 292 ARG A C 1
ATOM 2340 O O . ARG A 1 292 ? 1.680 8.740 -2.914 1.00 85.38 292 ARG A O 1
ATOM 2347 N N . TYR A 1 293 ? -0.039 8.244 -1.568 1.00 92.88 293 TYR A N 1
ATOM 2348 C CA . TYR A 1 293 ? -0.599 7.222 -2.447 1.00 92.88 293 TYR A CA 1
ATOM 2349 C C . TYR A 1 293 ? -1.018 7.786 -3.815 1.00 92.88 293 TYR A C 1
ATOM 2351 O O . TYR A 1 293 ? -0.661 7.209 -4.836 1.00 92.88 293 TYR A O 1
ATOM 2359 N N . LEU A 1 294 ? -1.715 8.930 -3.855 1.00 95.31 294 LEU A N 1
ATOM 2360 C CA . LEU A 1 294 ? -2.085 9.592 -5.115 1.00 95.31 294 LEU A CA 1
ATOM 2361 C C . LEU A 1 294 ? -0.840 9.962 -5.932 1.00 95.31 294 LEU A C 1
ATOM 2363 O O . LEU A 1 294 ? -0.801 9.738 -7.139 1.00 95.31 294 LEU A O 1
ATOM 2367 N N . SER A 1 295 ? 0.200 10.455 -5.256 1.00 89.25 295 SER A N 1
ATOM 2368 C CA . SER A 1 295 ? 1.495 10.759 -5.870 1.00 89.25 295 SER A CA 1
ATOM 2369 C C . SER A 1 295 ? 2.182 9.507 -6.415 1.00 89.25 295 SER A C 1
ATOM 2371 O O . SER A 1 295 ? 2.727 9.546 -7.514 1.00 89.25 295 SER A O 1
ATOM 2373 N N . ASP A 1 296 ? 2.147 8.393 -5.683 1.00 87.69 296 ASP A N 1
ATOM 2374 C CA . ASP A 1 296 ? 2.726 7.119 -6.116 1.00 87.69 296 ASP A CA 1
ATOM 2375 C C . ASP A 1 296 ? 1.993 6.580 -7.358 1.00 87.69 296 ASP A C 1
ATOM 2377 O O . ASP A 1 296 ? 2.643 6.146 -8.311 1.00 87.69 296 ASP A O 1
ATOM 2381 N N . VAL A 1 297 ? 0.658 6.672 -7.404 1.00 93.81 297 VAL A N 1
ATOM 2382 C CA . VAL A 1 297 ? -0.137 6.302 -8.589 1.00 93.81 297 VAL A CA 1
ATOM 2383 C C . VAL A 1 297 ? 0.198 7.202 -9.777 1.00 93.81 297 VAL A C 1
ATOM 2385 O O . VAL A 1 297 ? 0.542 6.687 -10.837 1.00 93.81 297 VAL A O 1
ATOM 2388 N N . TYR A 1 298 ? 0.194 8.525 -9.594 1.00 93.62 298 TYR A N 1
ATOM 2389 C CA . TYR A 1 298 ? 0.535 9.490 -10.644 1.00 93.62 298 TYR A CA 1
ATOM 2390 C C . TYR A 1 298 ? 1.933 9.247 -11.229 1.00 93.62 298 TYR A C 1
ATOM 2392 O O . TYR A 1 298 ? 2.104 9.161 -12.444 1.00 93.62 298 TYR A O 1
ATOM 2400 N N . LYS A 1 299 ? 2.937 9.049 -10.367 1.00 86.25 299 LYS A N 1
ATOM 2401 C CA . LYS A 1 299 ? 4.314 8.747 -10.788 1.00 86.25 299 LYS A CA 1
ATOM 2402 C C . LYS A 1 299 ? 4.408 7.418 -11.535 1.00 86.25 299 LYS A C 1
ATOM 2404 O O . LYS A 1 299 ? 5.154 7.325 -12.506 1.00 86.25 299 LYS A O 1
ATOM 2409 N N . THR A 1 300 ? 3.652 6.408 -11.106 1.00 87.75 300 THR A N 1
ATOM 2410 C CA . THR A 1 300 ? 3.596 5.105 -11.785 1.00 87.75 300 THR A CA 1
ATOM 2411 C C . THR A 1 300 ? 2.950 5.224 -13.166 1.00 87.75 300 THR A C 1
ATOM 2413 O O . THR A 1 300 ? 3.469 4.659 -14.124 1.00 87.75 300 THR A O 1
ATOM 2416 N N . MET A 1 301 ? 1.866 5.996 -13.294 1.00 90.81 301 MET A N 1
ATOM 2417 C CA . MET A 1 301 ? 1.247 6.278 -14.594 1.00 90.81 301 MET A CA 1
ATOM 2418 C C . MET A 1 301 ? 2.228 6.978 -15.538 1.00 90.81 301 MET A C 1
ATOM 2420 O O . MET A 1 301 ? 2.380 6.561 -16.680 1.00 90.81 301 MET A O 1
ATOM 2424 N N . LEU A 1 302 ? 2.943 7.994 -15.049 1.00 86.56 302 LEU A N 1
ATOM 2425 C CA . LEU A 1 302 ? 3.886 8.752 -15.868 1.00 86.56 302 LEU A CA 1
ATOM 2426 C C . LEU A 1 302 ? 5.061 7.913 -16.378 1.00 86.56 302 LEU A C 1
ATOM 2428 O O . LEU A 1 302 ? 5.407 8.010 -17.555 1.00 86.56 302 LEU A O 1
ATOM 2432 N N . ARG A 1 303 ? 5.679 7.127 -15.488 1.00 81.12 303 ARG A N 1
ATOM 2433 C CA . ARG A 1 303 ? 6.949 6.436 -15.758 1.00 81.12 303 ARG A CA 1
ATOM 2434 C C . ARG A 1 303 ? 6.779 5.062 -16.389 1.00 81.12 303 ARG A C 1
ATOM 2436 O O . ARG A 1 303 ? 7.583 4.674 -17.224 1.00 81.12 303 ARG A O 1
ATOM 2443 N N . THR A 1 304 ? 5.770 4.311 -15.959 1.00 80.94 304 THR A N 1
ATOM 2444 C CA . THR A 1 304 ? 5.704 2.869 -16.233 1.00 80.94 304 THR A CA 1
ATOM 2445 C C . THR A 1 304 ? 4.706 2.521 -17.329 1.00 80.94 304 THR A C 1
ATOM 2447 O O . THR A 1 304 ? 4.832 1.475 -17.964 1.00 80.94 304 THR A O 1
ATOM 2450 N N . VAL A 1 305 ? 3.696 3.364 -17.555 1.00 85.25 305 VAL A N 1
ATOM 2451 C CA . VAL A 1 305 ? 2.748 3.158 -18.655 1.00 85.25 305 VAL A CA 1
ATOM 2452 C C . VAL A 1 305 ? 3.442 3.561 -19.962 1.00 85.25 305 VAL A C 1
ATOM 2454 O O . VAL A 1 305 ? 3.869 4.713 -20.068 1.00 85.25 305 VAL A O 1
ATOM 2457 N N . PRO A 1 306 ? 3.565 2.654 -20.953 1.00 81.75 306 PRO A N 1
ATOM 2458 C CA . PRO A 1 306 ? 4.196 2.975 -22.231 1.00 81.75 306 PRO A CA 1
ATOM 2459 C C . PRO A 1 306 ? 3.493 4.136 -22.935 1.00 81.75 306 PRO A C 1
ATOM 2461 O O . PRO A 1 306 ? 2.266 4.207 -22.915 1.00 81.75 306 PRO A O 1
ATOM 2464 N N . ASP A 1 307 ? 4.242 5.000 -23.621 1.00 82.38 307 ASP A N 1
ATOM 2465 C CA . ASP A 1 307 ? 3.659 6.162 -24.310 1.00 82.38 307 ASP A CA 1
ATOM 2466 C C . ASP A 1 307 ? 2.638 5.762 -25.380 1.00 82.38 307 ASP A C 1
ATOM 2468 O O . ASP A 1 307 ? 1.600 6.400 -25.520 1.00 82.38 307 ASP A O 1
ATOM 2472 N N . GLU A 1 308 ? 2.856 4.635 -26.060 1.00 84.38 308 GLU A N 1
ATOM 2473 C CA . GLU A 1 308 ? 1.897 4.080 -27.022 1.00 84.38 308 GLU A CA 1
ATOM 2474 C C . GLU A 1 308 ? 0.543 3.730 -26.390 1.00 84.38 308 GLU A C 1
ATOM 2476 O O . GLU A 1 308 ? -0.459 3.648 -27.096 1.00 84.38 308 GLU A O 1
ATOM 2481 N N . ALA A 1 309 ? 0.514 3.473 -25.081 1.00 87.88 309 ALA A N 1
ATOM 2482 C CA . ALA A 1 309 ? -0.685 3.130 -24.332 1.00 87.88 309 ALA A CA 1
ATOM 2483 C C . ALA A 1 309 ? -1.402 4.360 -23.744 1.00 87.88 309 ALA A C 1
ATOM 2485 O O . ALA A 1 309 ? -2.508 4.207 -23.222 1.00 87.88 309 ALA A O 1
ATOM 2486 N N . LYS A 1 310 ? -0.811 5.560 -23.827 1.00 91.06 310 LYS A N 1
ATOM 2487 C CA . LYS A 1 310 ? -1.385 6.817 -23.327 1.00 91.06 310 LYS A CA 1
ATOM 2488 C C . LYS A 1 310 ? -2.279 7.460 -24.394 1.00 91.06 310 LYS A C 1
ATOM 2490 O O . LYS A 1 310 ? -1.871 8.386 -25.091 1.00 91.06 310 LYS A O 1
ATOM 2495 N N . THR A 1 311 ? -3.504 6.955 -24.535 1.00 95.81 311 THR A N 1
ATOM 2496 C CA . THR A 1 311 ? -4.535 7.607 -25.365 1.00 95.81 311 THR A CA 1
ATOM 2497 C C . THR A 1 311 ? -4.893 8.992 -24.796 1.00 95.81 311 THR A C 1
ATOM 2499 O O . THR A 1 311 ? -4.572 9.266 -23.633 1.00 95.81 311 THR A O 1
ATOM 2502 N N . PRO A 1 312 ? -5.562 9.876 -25.562 1.00 96.38 312 PRO A N 1
ATOM 2503 C CA . PRO A 1 312 ? -5.985 11.188 -25.065 1.00 96.38 312 PRO A CA 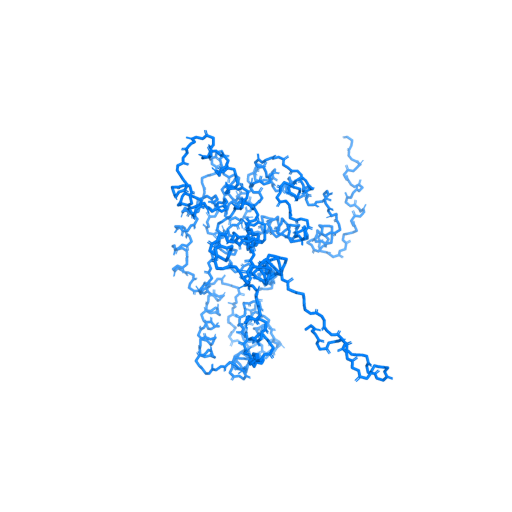1
ATOM 2504 C C . PRO A 1 312 ? -6.737 11.128 -23.728 1.00 96.38 312 PRO A C 1
ATOM 2506 O O . PRO A 1 312 ? -6.492 11.943 -22.846 1.00 96.38 312 PRO A O 1
ATOM 2509 N N . GLU A 1 313 ? -7.580 10.117 -23.532 1.00 95.94 313 GLU A N 1
ATOM 2510 C CA . GLU A 1 313 ? -8.382 9.925 -22.322 1.00 95.94 313 GLU A CA 1
ATOM 2511 C C . GLU A 1 313 ? -7.534 9.432 -21.132 1.00 95.94 313 GLU A C 1
ATOM 2513 O O . GLU A 1 313 ? -7.793 9.782 -19.980 1.00 95.94 313 GLU A O 1
ATOM 2518 N N . VAL A 1 314 ? -6.482 8.640 -21.387 1.00 96.38 314 VAL A N 1
ATOM 2519 C CA . VAL A 1 314 ? -5.493 8.273 -20.354 1.00 96.38 314 VAL A CA 1
ATOM 2520 C C . VAL A 1 314 ? -4.696 9.500 -19.918 1.00 96.38 314 VAL A C 1
ATOM 2522 O O . VAL A 1 314 ? -4.435 9.670 -18.726 1.00 96.38 314 VAL A O 1
ATOM 2525 N N . ILE A 1 315 ? -4.318 10.356 -20.872 1.00 96.31 315 ILE A N 1
ATOM 2526 C CA . ILE A 1 315 ? -3.612 11.611 -20.595 1.00 96.31 315 ILE A CA 1
ATOM 2527 C C . ILE A 1 315 ? -4.514 12.551 -19.791 1.00 96.31 315 ILE A C 1
ATOM 2529 O O . ILE A 1 315 ? -4.064 13.091 -18.787 1.00 96.31 315 ILE A O 1
ATOM 2533 N N . GLU A 1 316 ? -5.797 12.671 -20.139 1.00 96.44 316 GLU A N 1
ATOM 2534 C CA . GLU A 1 316 ? -6.764 13.467 -19.373 1.00 96.44 316 GLU A CA 1
ATOM 2535 C C . GLU A 1 316 ? -6.871 12.992 -17.916 1.00 96.44 316 GLU A C 1
ATOM 2537 O O . GLU A 1 316 ? -6.796 13.797 -16.984 1.00 96.44 316 GLU A O 1
ATOM 2542 N N . LEU A 1 317 ? -6.982 11.678 -17.699 1.00 96.56 317 LEU A N 1
ATOM 2543 C CA . LEU A 1 317 ? -6.999 11.095 -16.357 1.00 96.56 317 LEU A CA 1
ATOM 2544 C C . LEU A 1 317 ? -5.703 11.398 -15.584 1.00 96.56 317 LEU A C 1
ATOM 2546 O O . LEU A 1 317 ? -5.741 11.710 -14.390 1.00 96.56 317 LEU A O 1
ATOM 2550 N N . GLN A 1 318 ? -4.556 11.310 -16.259 1.00 95.31 318 GLN A N 1
ATOM 2551 C CA . GLN A 1 318 ? -3.250 11.621 -15.685 1.00 95.31 318 GLN A CA 1
ATOM 2552 C C . GLN A 1 318 ? -3.148 13.105 -15.298 1.00 95.31 318 GLN A C 1
ATOM 2554 O O . GLN A 1 318 ? -2.730 13.422 -14.182 1.00 95.31 318 GLN A O 1
ATOM 2559 N N . ASP A 1 319 ? -3.558 14.006 -16.186 1.00 95.12 319 ASP A N 1
ATOM 2560 C CA . ASP A 1 319 ? -3.513 15.453 -15.983 1.00 95.12 319 ASP A CA 1
ATOM 2561 C C . ASP A 1 319 ? -4.452 15.890 -14.864 1.00 95.12 319 ASP A C 1
ATOM 2563 O O . ASP A 1 319 ? -4.068 16.701 -14.014 1.00 95.12 319 ASP A O 1
ATOM 2567 N N . TRP A 1 320 ? -5.648 15.299 -14.802 1.00 96.56 320 TRP A N 1
ATOM 2568 C CA . TRP A 1 320 ? -6.574 15.488 -13.692 1.00 96.56 320 TRP A CA 1
ATOM 2569 C C . TRP A 1 320 ? -5.950 15.063 -12.364 1.00 96.56 320 TRP A C 1
ATOM 2571 O O . TRP A 1 320 ? -5.977 15.832 -11.401 1.00 96.56 320 TRP A O 1
ATOM 2581 N N . LEU A 1 321 ? -5.342 13.874 -12.300 1.00 95.81 321 LEU A N 1
ATOM 2582 C CA . LEU A 1 321 ? -4.723 13.392 -11.066 1.00 95.81 321 LEU A CA 1
ATOM 2583 C C . LEU A 1 321 ? -3.570 14.312 -10.642 1.00 95.81 321 LEU A C 1
ATOM 2585 O O . LEU A 1 321 ? -3.463 14.676 -9.469 1.00 95.81 321 LEU A O 1
ATOM 2589 N N . GLY A 1 322 ? -2.753 14.755 -11.599 1.00 93.62 322 GLY A N 1
ATOM 2590 C CA . GLY A 1 322 ? -1.707 15.749 -11.368 1.00 93.62 322 GLY A CA 1
ATOM 2591 C C . GLY A 1 322 ? -2.264 17.078 -10.847 1.00 93.62 322 GLY A C 1
ATOM 2592 O O . GLY A 1 322 ? -1.708 17.656 -9.913 1.00 93.62 322 GLY A O 1
ATOM 2593 N N . ALA A 1 323 ? -3.386 17.551 -11.394 1.00 92.56 323 ALA A N 1
ATOM 2594 C CA . ALA A 1 323 ? -4.056 18.768 -10.940 1.00 92.56 323 ALA A CA 1
ATOM 2595 C C . ALA A 1 323 ? -4.599 18.638 -9.508 1.00 92.56 323 ALA A C 1
ATOM 2597 O O . ALA A 1 323 ? -4.414 19.557 -8.709 1.00 92.56 323 ALA A O 1
ATOM 2598 N N . VAL A 1 324 ? -5.196 17.494 -9.152 1.00 92.88 324 VAL A N 1
ATOM 2599 C CA . VAL A 1 324 ? -5.654 17.207 -7.780 1.00 92.88 324 VAL A CA 1
ATOM 2600 C C . VAL A 1 324 ? -4.491 17.280 -6.786 1.00 92.88 324 VAL A C 1
ATOM 2602 O O . VAL A 1 324 ? -4.629 17.873 -5.712 1.00 92.88 324 VAL A O 1
ATOM 2605 N N . ILE A 1 325 ? -3.334 16.713 -7.140 1.00 91.38 325 ILE A N 1
ATOM 2606 C CA . ILE A 1 325 ? -2.151 16.732 -6.273 1.00 91.38 325 ILE A CA 1
ATOM 2607 C C . ILE A 1 325 ? -1.604 18.161 -6.147 1.00 91.38 325 ILE A C 1
ATOM 2609 O O . ILE A 1 325 ? -1.429 18.634 -5.025 1.00 91.38 325 ILE A O 1
ATOM 2613 N N . ARG A 1 326 ? -1.425 18.884 -7.265 1.00 86.81 326 ARG A N 1
ATOM 2614 C CA . ARG A 1 326 ? -0.941 20.281 -7.270 1.00 86.81 326 ARG A CA 1
ATOM 2615 C C . ARG A 1 326 ? -1.828 21.224 -6.460 1.00 86.81 326 ARG A C 1
ATOM 2617 O O . ARG A 1 326 ? -1.316 22.091 -5.763 1.00 86.81 326 ARG A O 1
ATOM 2624 N N . ALA A 1 327 ? -3.147 21.055 -6.539 1.00 86.12 327 ALA A N 1
ATOM 2625 C CA . ALA A 1 327 ? -4.096 21.865 -5.777 1.00 86.12 327 ALA A CA 1
ATOM 2626 C C . ALA A 1 327 ? -4.006 21.626 -4.258 1.00 86.12 327 ALA A C 1
ATOM 2628 O O . ALA A 1 327 ? -4.439 22.474 -3.479 1.00 86.12 327 ALA A O 1
ATOM 2629 N N . THR A 1 328 ? -3.466 20.478 -3.839 1.00 82.50 328 THR A N 1
ATOM 2630 C CA . THR A 1 328 ? -3.332 20.094 -2.429 1.00 82.50 328 THR A CA 1
ATOM 2631 C C . THR A 1 328 ? -1.965 20.485 -1.863 1.00 82.50 328 THR A C 1
ATOM 2633 O O . THR A 1 328 ? -1.898 21.033 -0.765 1.00 82.50 328 THR A O 1
ATOM 2636 N N . ASP A 1 329 ? -0.885 20.223 -2.605 1.00 72.81 329 ASP A N 1
ATOM 2637 C CA . ASP A 1 329 ? 0.487 20.592 -2.246 1.00 72.81 329 ASP A CA 1
ATOM 2638 C C . ASP A 1 329 ? 1.342 20.737 -3.518 1.00 72.81 329 ASP A C 1
ATOM 2640 O O . ASP A 1 329 ? 1.713 19.748 -4.155 1.00 72.81 329 ASP A O 1
ATOM 2644 N N . SER A 1 330 ? 1.642 21.979 -3.909 1.00 59.22 330 SER A N 1
ATOM 2645 C CA . SER A 1 330 ? 2.440 22.269 -5.105 1.00 59.22 330 SER A CA 1
ATOM 2646 C C . SER A 1 330 ? 3.919 21.901 -4.929 1.00 59.22 330 SER A C 1
ATOM 2648 O O . SER A 1 330 ? 4.569 21.501 -5.891 1.00 59.22 330 SER A O 1
ATOM 2650 N N . SER A 1 331 ? 4.442 21.934 -3.697 1.00 57.00 331 SER A N 1
ATOM 2651 C CA . SER A 1 331 ? 5.879 21.781 -3.425 1.00 57.00 331 SER A CA 1
ATOM 2652 C C . SER A 1 331 ? 6.430 20.397 -3.791 1.00 57.00 331 SER A C 1
ATOM 2654 O O . SER A 1 331 ? 7.495 20.289 -4.393 1.00 57.00 331 SER A O 1
ATOM 2656 N N . LEU A 1 332 ? 5.671 19.329 -3.523 1.00 56.69 332 LEU A N 1
ATOM 2657 C CA . LEU A 1 332 ? 6.091 17.946 -3.782 1.00 56.69 332 LEU A CA 1
ATOM 2658 C C . LEU A 1 332 ? 6.147 17.586 -5.273 1.00 56.69 332 LEU A C 1
ATOM 2660 O O . LEU A 1 332 ? 6.907 16.697 -5.669 1.00 56.69 332 LEU A O 1
ATOM 2664 N N . LEU A 1 333 ? 5.311 18.227 -6.092 1.00 55.81 333 LEU A N 1
ATOM 2665 C CA . LEU A 1 333 ? 5.247 17.971 -7.530 1.00 55.81 333 LEU A CA 1
ATOM 2666 C C . LEU A 1 333 ? 6.268 18.833 -8.277 1.00 55.81 333 LEU A C 1
ATOM 2668 O O . LEU A 1 333 ? 6.896 18.341 -9.214 1.00 55.81 333 LEU A O 1
ATOM 2672 N N . ASP A 1 334 ? 6.498 20.060 -7.809 1.00 60.94 334 ASP A N 1
ATOM 2673 C CA . ASP A 1 334 ? 7.502 20.975 -8.357 1.00 60.94 334 ASP A CA 1
ATOM 2674 C C . ASP A 1 334 ? 8.928 20.452 -8.114 1.00 60.94 334 ASP A C 1
ATOM 2676 O O . ASP A 1 334 ? 9.715 20.360 -9.056 1.00 60.94 334 ASP A O 1
ATOM 2680 N N . GLU A 1 335 ? 9.241 19.991 -6.895 1.00 57.53 335 GLU A N 1
ATOM 2681 C CA . GLU A 1 335 ? 10.536 19.364 -6.571 1.00 57.53 335 GLU A CA 1
ATOM 2682 C C . GLU A 1 335 ? 10.815 18.126 -7.438 1.00 57.53 335 GLU A C 1
ATOM 2684 O O . GLU A 1 335 ? 11.944 17.876 -7.860 1.00 57.53 335 GLU A O 1
ATOM 2689 N N . TRP A 1 336 ? 9.776 17.350 -7.747 1.00 58.00 336 TRP A N 1
ATOM 2690 C CA . TRP A 1 336 ? 9.908 16.136 -8.546 1.00 58.00 336 TRP A CA 1
ATOM 2691 C C . TRP A 1 336 ? 9.999 16.413 -10.053 1.00 58.00 336 TRP A C 1
ATOM 2693 O O . TRP A 1 336 ? 10.783 15.768 -10.750 1.00 58.00 336 TRP A O 1
ATOM 2703 N N . THR A 1 337 ? 9.237 17.385 -10.558 1.00 56.81 337 THR A N 1
ATOM 2704 C CA . THR A 1 337 ? 9.310 17.808 -11.966 1.00 56.81 337 THR A CA 1
ATOM 2705 C C . THR A 1 337 ? 10.681 18.419 -12.261 1.00 56.81 337 THR A C 1
ATOM 2707 O O . THR A 1 337 ? 11.283 18.104 -13.285 1.00 56.81 337 THR A O 1
ATOM 2710 N N . ALA A 1 338 ? 11.236 19.189 -11.318 1.00 60.69 338 ALA A N 1
ATOM 2711 C CA . ALA A 1 338 ? 12.595 19.723 -11.399 1.00 60.69 338 ALA A CA 1
ATOM 2712 C C . ALA A 1 338 ? 13.675 18.621 -11.424 1.00 60.69 338 ALA A C 1
ATOM 2714 O O . ALA A 1 338 ? 14.674 18.744 -12.134 1.00 60.69 338 ALA A O 1
ATOM 2715 N N . MET A 1 339 ? 13.468 17.509 -10.706 1.00 52.84 339 MET A N 1
ATOM 2716 C CA . MET A 1 339 ? 14.368 16.348 -10.762 1.00 52.84 339 MET A CA 1
ATOM 2717 C C . MET A 1 339 ? 14.332 15.630 -12.119 1.00 52.84 339 MET A C 1
ATOM 2719 O O . MET A 1 339 ? 15.378 15.202 -12.599 1.00 52.84 339 MET A O 1
ATOM 2723 N N . LEU A 1 340 ? 13.162 15.515 -12.755 1.00 53.22 340 LEU A N 1
ATOM 2724 C CA . LEU A 1 340 ? 13.025 14.908 -14.088 1.00 53.22 340 LEU A CA 1
ATOM 2725 C C . LEU A 1 340 ? 13.532 15.806 -15.219 1.00 53.22 340 LEU A C 1
ATOM 2727 O O . LEU A 1 340 ? 14.068 15.302 -16.200 1.00 53.22 340 LEU A O 1
ATOM 2731 N N . ALA A 1 341 ? 13.393 17.123 -15.073 1.00 58.03 341 ALA A N 1
ATOM 2732 C CA . ALA A 1 341 ? 13.874 18.102 -16.045 1.00 58.03 341 ALA A CA 1
ATOM 2733 C C . ALA A 1 341 ? 15.406 18.287 -16.027 1.00 58.03 341 ALA A C 1
ATOM 2735 O O . ALA A 1 341 ? 15.928 19.122 -16.761 1.00 58.03 341 ALA A O 1
ATOM 2736 N N . GLY A 1 342 ? 16.135 17.521 -15.206 1.00 44.97 342 GLY A N 1
ATOM 2737 C CA . GLY A 1 342 ? 17.588 17.615 -15.112 1.00 44.97 342 GLY A CA 1
ATOM 2738 C C . GLY A 1 342 ? 18.055 18.838 -14.322 1.00 44.97 342 GLY A C 1
ATOM 2739 O O . GLY A 1 342 ? 18.785 19.665 -14.846 1.00 44.97 342 GLY A O 1
ATOM 2740 N N . GLY A 1 343 ? 17.653 18.949 -13.053 1.00 42.50 343 GLY A N 1
ATOM 2741 C CA . GLY A 1 343 ? 18.408 19.635 -11.992 1.00 42.50 343 GLY A CA 1
ATOM 2742 C C . GLY A 1 343 ? 18.563 21.164 -12.030 1.00 42.50 343 GLY A C 1
ATOM 2743 O O . GLY A 1 343 ? 18.887 21.713 -10.984 1.00 42.50 343 GLY A O 1
ATOM 2744 N N . ASP A 1 344 ? 18.302 21.852 -13.144 1.00 42.34 344 ASP A N 1
ATOM 2745 C CA . ASP A 1 344 ? 18.527 23.308 -13.285 1.00 42.34 344 ASP A CA 1
ATOM 2746 C C . ASP A 1 344 ? 17.313 24.089 -13.835 1.00 42.34 344 ASP A C 1
ATOM 2748 O O . ASP A 1 344 ? 17.423 25.263 -14.194 1.00 42.34 344 ASP A O 1
ATOM 2752 N N . ALA A 1 345 ? 16.124 23.483 -13.884 1.00 40.22 345 ALA A N 1
ATOM 2753 C CA . ALA A 1 345 ? 14.911 24.210 -14.259 1.00 40.22 345 ALA A CA 1
ATOM 2754 C C . ALA A 1 345 ? 14.324 24.947 -13.041 1.00 40.22 345 ALA A C 1
ATOM 2756 O O . ALA A 1 345 ? 13.692 24.337 -12.179 1.00 40.22 345 ALA A O 1
ATOM 2757 N N . ASP A 1 346 ? 14.527 26.269 -12.978 1.00 43.03 346 ASP A N 1
ATOM 2758 C CA . ASP A 1 346 ? 13.829 27.162 -12.045 1.00 43.03 346 ASP A CA 1
ATOM 2759 C C . ASP A 1 346 ? 12.303 27.037 -12.266 1.00 43.03 346 ASP A C 1
ATOM 2761 O O . ASP A 1 346 ? 11.823 27.392 -13.351 1.00 43.03 346 ASP A O 1
ATOM 2765 N N . PRO A 1 347 ? 11.516 26.571 -11.274 1.00 40.31 347 PRO A N 1
ATOM 2766 C CA . PRO A 1 347 ? 10.063 26.415 -11.397 1.00 40.31 347 PRO A CA 1
ATOM 2767 C C . PRO A 1 347 ? 9.349 27.716 -11.801 1.00 40.31 347 PRO A C 1
ATOM 2769 O O . PRO A 1 347 ? 8.277 27.684 -12.407 1.00 40.31 347 PRO A O 1
ATOM 2772 N N . ALA A 1 348 ? 9.956 28.877 -11.521 1.00 43.34 348 ALA A N 1
ATOM 2773 C CA . ALA A 1 348 ? 9.420 30.182 -11.895 1.00 43.34 348 ALA A CA 1
ATOM 2774 C C . ALA A 1 348 ? 9.555 30.513 -13.395 1.00 43.34 348 ALA A C 1
ATOM 2776 O O . ALA A 1 348 ? 8.901 31.446 -13.869 1.00 43.34 348 ALA A O 1
ATOM 2777 N N . SER A 1 349 ? 10.383 29.780 -14.146 1.00 37.25 349 SER A N 1
ATOM 2778 C CA . SER A 1 349 ? 10.566 29.987 -15.590 1.00 37.25 349 SER A CA 1
ATOM 2779 C C . SER A 1 349 ? 9.448 29.335 -16.416 1.00 37.25 349 SER A C 1
ATOM 2781 O O . SER A 1 349 ? 8.869 29.998 -17.274 1.00 37.25 349 SER A O 1
ATOM 2783 N N . LEU A 1 350 ? 9.034 28.114 -16.060 1.00 38.12 350 LEU A N 1
ATOM 2784 C CA . LEU A 1 350 ? 7.923 27.387 -16.698 1.00 38.12 350 LEU A CA 1
ATOM 2785 C C . LEU A 1 350 ? 6.558 28.058 -16.464 1.00 38.12 350 LEU A C 1
ATOM 2787 O O . LEU A 1 350 ? 5.706 28.074 -17.348 1.00 38.12 350 LEU A O 1
ATOM 2791 N N . ALA A 1 351 ? 6.355 28.679 -15.296 1.00 37.78 351 ALA A N 1
ATOM 2792 C CA . ALA A 1 351 ? 5.124 29.414 -14.993 1.00 37.78 351 ALA A CA 1
ATOM 2793 C C . ALA A 1 351 ? 4.981 30.735 -15.780 1.00 37.78 351 ALA A C 1
ATOM 2795 O O . ALA A 1 351 ? 3.872 31.255 -15.899 1.00 37.78 351 ALA A O 1
ATOM 2796 N N . ARG A 1 352 ? 6.083 31.290 -16.309 1.00 40.62 352 ARG A N 1
ATOM 2797 C CA . ARG A 1 352 ? 6.061 32.495 -17.160 1.00 40.62 352 ARG A CA 1
ATOM 2798 C C . ARG A 1 352 ? 5.803 32.167 -18.627 1.00 40.62 352 ARG A C 1
ATOM 2800 O O . ARG A 1 352 ? 5.141 32.948 -19.293 1.00 40.62 352 ARG A O 1
ATOM 2807 N N . GLU A 1 353 ? 6.242 31.003 -19.092 1.00 37.34 353 GLU A N 1
ATOM 2808 C CA . GLU A 1 353 ? 6.081 30.581 -20.489 1.00 37.34 353 GLU A CA 1
ATOM 2809 C C . GLU A 1 353 ? 4.616 30.246 -20.835 1.00 37.34 353 GLU A C 1
ATOM 2811 O O . GLU A 1 353 ? 4.153 30.541 -21.928 1.00 37.34 353 GLU A O 1
ATOM 2816 N N . VAL A 1 354 ? 3.831 29.754 -19.867 1.00 43.59 354 VAL A N 1
ATOM 2817 C CA . VAL A 1 354 ? 2.384 29.487 -20.042 1.00 43.59 354 VAL A CA 1
ATOM 2818 C C . VAL A 1 354 ? 1.531 30.770 -19.993 1.00 43.59 354 VAL A C 1
ATOM 2820 O O . VAL A 1 354 ? 0.379 30.769 -20.416 1.00 43.59 354 VAL A O 1
ATOM 2823 N N . ALA A 1 355 ? 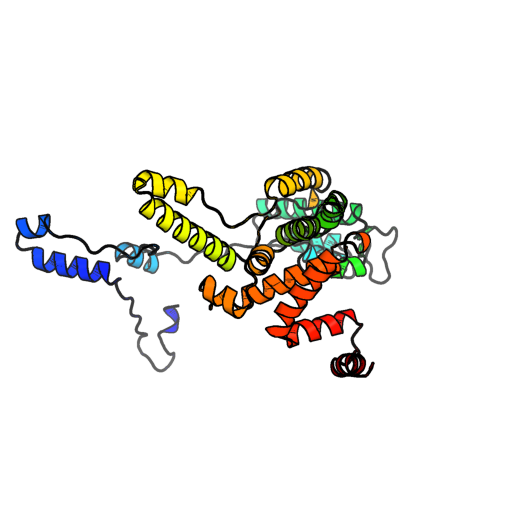2.076 31.880 -19.484 1.00 40.53 355 ALA A N 1
ATOM 2824 C CA . ALA A 1 355 ? 1.363 33.154 -19.364 1.00 40.53 355 ALA A CA 1
ATOM 2825 C C . ALA A 1 355 ? 1.609 34.121 -20.541 1.00 40.53 355 ALA A C 1
ATOM 2827 O O . ALA A 1 355 ? 0.979 35.178 -20.583 1.00 40.53 355 ALA A O 1
ATOM 2828 N N . GLU A 1 356 ? 2.513 33.787 -21.469 1.00 34.97 356 GLU A N 1
ATOM 2829 C CA . GLU A 1 356 ? 2.968 34.680 -22.548 1.00 34.97 356 GLU A CA 1
ATOM 2830 C C . GLU A 1 356 ? 2.654 34.204 -23.978 1.00 34.97 356 GLU A C 1
ATOM 2832 O O . GLU A 1 356 ? 3.194 34.778 -24.921 1.00 34.97 356 GLU A O 1
ATOM 2837 N N . ASP A 1 357 ? 1.722 33.264 -24.175 1.00 30.47 357 ASP A N 1
ATOM 2838 C CA . ASP A 1 357 ? 1.130 33.025 -25.503 1.00 30.47 357 ASP A CA 1
ATOM 2839 C C . ASP A 1 357 ? -0.338 33.518 -25.541 1.00 30.47 357 ASP A C 1
ATOM 2841 O O . ASP A 1 357 ? -1.154 33.038 -24.747 1.00 30.47 357 ASP A O 1
ATOM 2845 N N . PRO A 1 358 ? -0.680 34.520 -26.383 1.00 41.31 358 PRO A N 1
ATOM 2846 C CA . PRO A 1 358 ? -2.018 35.116 -26.457 1.00 41.31 358 PRO A CA 1
ATOM 2847 C C . PRO A 1 358 ? -3.083 34.255 -27.150 1.00 41.31 358 PRO A C 1
ATOM 2849 O O . PRO A 1 358 ? -2.749 33.500 -28.093 1.00 41.31 358 PRO A O 1
#